Protein AF-0000000086061362 (afdb_homodimer)

Structure (mmCIF, N/CA/C/O backbone):
data_AF-0000000086061362-model_v1
#
loop_
_entity.id
_entity.type
_entity.pdbx_description
1 polymer 'Halobacterial output domain-containing protein'
#
loop_
_atom_site.group_PDB
_atom_site.id
_atom_site.type_symbol
_atom_site.label_atom_id
_atom_site.label_alt_id
_atom_site.label_comp_id
_atom_site.label_asym_id
_atom_site.label_entity_id
_atom_site.label_seq_id
_atom_site.pdbx_PDB_ins_code
_atom_site.Cartn_x
_atom_site.Cartn_y
_atom_site.Cartn_z
_atom_site.occupancy
_atom_site.B_iso_or_equiv
_atom_site.auth_seq_id
_atom_site.auth_comp_id
_atom_site.auth_asym_id
_atom_site.auth_atom_id
_atom_site.pdbx_PDB_model_num
ATOM 1 N N . MET A 1 1 ? 24.109 79.312 51.875 1 34.88 1 MET A N 1
ATOM 2 C CA . MET A 1 1 ? 24.719 78.375 50.938 1 34.88 1 MET A CA 1
ATOM 3 C C . MET A 1 1 ? 23.656 77.688 50.094 1 34.88 1 MET A C 1
ATOM 5 O O . MET A 1 1 ? 22.656 77.188 50.625 1 34.88 1 MET A O 1
ATOM 9 N N . PRO A 1 2 ? 23.328 78.062 48.812 1 40.59 2 PRO A N 1
ATOM 10 C CA . PRO A 1 2 ? 22.219 77.75 47.906 1 40.59 2 PRO A CA 1
ATOM 11 C C . PRO A 1 2 ? 22.172 76.25 47.531 1 40.59 2 PRO A C 1
ATOM 13 O O . PRO A 1 2 ? 23.219 75.625 47.406 1 40.59 2 PRO A O 1
ATOM 16 N N . ASP A 1 3 ? 21.266 75.5 48.188 1 46.81 3 ASP A N 1
ATOM 17 C CA . ASP A 1 3 ? 20.844 74.125 48 1 46.81 3 ASP A CA 1
ATOM 18 C C . ASP A 1 3 ? 20.672 73.812 46.531 1 46.81 3 ASP A C 1
ATOM 20 O O . ASP A 1 3 ? 19.797 74.375 45.844 1 46.81 3 ASP A O 1
ATOM 24 N N . THR A 1 4 ? 21.875 73.562 45.781 1 50.94 4 THR A N 1
ATOM 25 C CA . THR A 1 4 ? 21.953 73.438 44.344 1 50.94 4 THR A CA 1
ATOM 26 C C . THR A 1 4 ? 21.125 72.25 43.875 1 50.94 4 THR A C 1
ATOM 28 O O . THR A 1 4 ? 20.984 71.25 44.594 1 50.94 4 THR A O 1
ATOM 31 N N . LYS A 1 5 ? 20.172 72.5 43.031 1 55.22 5 LYS A N 1
ATOM 32 C CA . LYS A 1 5 ? 19.125 71.75 42.312 1 55.22 5 LYS A CA 1
ATOM 33 C C . LYS A 1 5 ? 19.672 70.438 41.719 1 55.22 5 LYS A C 1
ATOM 35 O O . LYS A 1 5 ? 18.906 69.625 41.25 1 55.22 5 LYS A O 1
ATOM 40 N N . SER A 1 6 ? 21.016 70.25 41.844 1 50.28 6 SER A N 1
ATOM 41 C CA . SER A 1 6 ? 21.547 69.125 41.094 1 50.28 6 SER A CA 1
ATOM 42 C C . SER A 1 6 ? 21.188 67.75 41.75 1 50.28 6 SER A C 1
ATOM 44 O O . SER A 1 6 ? 21.469 66.688 41.188 1 50.28 6 SER A O 1
ATOM 46 N N . GLY A 1 7 ? 20.891 67.812 43.062 1 42.66 7 GLY A N 1
ATOM 47 C CA . GLY A 1 7 ? 20.75 66.562 43.781 1 42.66 7 GLY A CA 1
ATOM 48 C C . GLY A 1 7 ? 19.469 65.812 43.438 1 42.66 7 GLY A C 1
ATOM 49 O O . GLY A 1 7 ? 19.344 64.625 43.688 1 42.66 7 GLY A O 1
ATOM 50 N N . ARG A 1 8 ? 18.375 66.562 43.125 1 49.66 8 ARG A N 1
ATOM 51 C CA . ARG A 1 8 ? 17.062 65.938 43 1 49.66 8 ARG A CA 1
ATOM 52 C C . ARG A 1 8 ? 16.938 65.125 41.719 1 49.66 8 ARG A C 1
ATOM 54 O O . ARG A 1 8 ? 16.219 64.125 41.688 1 49.66 8 ARG A O 1
ATOM 61 N N . ASP A 1 9 ? 17.766 65.5 40.625 1 44 9 ASP A N 1
ATOM 62 C CA . ASP A 1 9 ? 17.469 64.875 39.344 1 44 9 ASP A CA 1
ATOM 63 C C . ASP A 1 9 ? 18.016 63.469 39.281 1 44 9 ASP A C 1
ATOM 65 O O . ASP A 1 9 ? 17.703 62.719 38.344 1 44 9 ASP A O 1
ATOM 69 N N . LYS A 1 10 ? 18.953 63.188 40.219 1 50.72 10 LYS A N 1
ATOM 70 C CA . LYS A 1 10 ? 19.5 61.844 40.094 1 50.72 10 LYS A CA 1
ATOM 71 C C . LYS A 1 10 ? 18.5 60.781 40.625 1 50.72 10 LYS A C 1
ATOM 73 O O . LYS A 1 10 ? 18.594 59.625 40.25 1 50.72 10 LYS A O 1
ATOM 78 N N . GLN A 1 11 ? 17.625 61.406 41.5 1 48.25 11 GLN A N 1
ATOM 79 C CA . GLN A 1 11 ? 16.797 60.344 42.062 1 48.25 11 GLN A CA 1
ATOM 80 C C . GLN A 1 11 ? 15.75 59.875 41.062 1 48.25 11 GLN A C 1
ATOM 82 O O . GLN A 1 11 ? 15.297 58.719 41.094 1 48.25 11 GLN A O 1
ATOM 87 N N . ALA A 1 12 ? 15.43 60.844 40.219 1 55.72 12 ALA A N 1
ATOM 88 C CA . ALA A 1 12 ? 14.352 60.5 39.281 1 55.72 12 ALA A CA 1
ATOM 89 C C . ALA A 1 12 ? 14.828 59.562 38.188 1 55.72 12 ALA A C 1
ATOM 91 O O . ALA A 1 12 ? 14.07 58.688 37.75 1 55.72 12 ALA A O 1
ATOM 92 N N . HIS A 1 13 ? 16.094 59.688 37.875 1 52.47 13 HIS A N 1
ATOM 93 C CA . HIS A 1 13 ? 16.578 58.844 36.781 1 52.47 13 HIS A CA 1
ATOM 94 C C . HIS A 1 13 ? 16.734 57.406 37.219 1 52.47 13 HIS A C 1
ATOM 96 O O . HIS A 1 13 ? 16.562 56.469 36.406 1 52.47 13 HIS A O 1
ATOM 102 N N . ASP A 1 14 ? 17.109 57.188 38.5 1 57.09 14 ASP A N 1
ATOM 103 C CA . ASP A 1 14 ? 17.297 55.812 38.938 1 57.09 14 ASP A CA 1
ATOM 104 C C . ASP A 1 14 ? 15.953 55.094 39.031 1 57.09 14 ASP A C 1
ATOM 106 O O . ASP A 1 14 ? 15.883 53.906 38.719 1 57.09 14 ASP A O 1
ATOM 110 N N . GLN A 1 15 ? 14.898 55.844 39.344 1 56.75 15 GLN A N 1
ATOM 111 C CA . GLN A 1 15 ? 13.594 55.219 39.469 1 56.75 15 GLN A CA 1
ATOM 112 C C . GLN A 1 15 ? 13.055 54.812 38.094 1 56.75 15 GLN A C 1
ATOM 114 O O . GLN A 1 15 ? 12.398 53.781 37.938 1 56.75 15 GLN A O 1
ATOM 119 N N . GLU A 1 16 ? 13.5 55.594 37.094 1 56.88 16 GLU A N 1
ATOM 120 C CA . GLU A 1 16 ? 13.016 55.312 35.75 1 56.88 16 GLU A CA 1
ATOM 121 C C . GLU A 1 16 ? 13.703 54.062 35.188 1 56.88 16 GLU A C 1
ATOM 123 O O . GLU A 1 16 ? 13.094 53.312 34.406 1 56.88 16 GLU A O 1
ATOM 128 N N . ARG A 1 17 ? 14.938 53.781 35.594 1 53.97 17 ARG A N 1
ATOM 129 C CA . ARG A 1 17 ? 15.617 52.594 35.094 1 53.97 17 ARG A CA 1
ATOM 130 C C . ARG A 1 17 ? 15.023 51.344 35.719 1 53.97 17 ARG A C 1
ATOM 132 O O . ARG A 1 17 ? 14.891 50.312 35.062 1 53.97 17 ARG A O 1
ATOM 139 N N . ARG A 1 18 ? 14.625 51.406 36.969 1 54.78 18 ARG A N 1
ATOM 140 C CA . ARG A 1 18 ? 14.062 50.219 37.625 1 54.78 18 ARG A CA 1
ATOM 141 C C . ARG A 1 18 ? 12.688 49.875 37.062 1 54.78 18 ARG A C 1
ATOM 143 O O . ARG A 1 18 ? 12.305 48.719 36.969 1 54.78 18 ARG A O 1
ATOM 150 N N . ARG A 1 19 ? 11.914 50.938 36.656 1 50.28 19 ARG A N 1
ATOM 151 C CA . ARG A 1 19 ? 10.609 50.625 36.094 1 50.28 19 ARG A CA 1
ATOM 152 C C . ARG A 1 19 ? 10.742 49.969 34.719 1 50.28 19 ARG A C 1
ATOM 154 O O . ARG A 1 19 ? 10.023 49.031 34.406 1 50.28 19 ARG A O 1
ATOM 161 N N . ILE A 1 20 ? 11.836 50.406 33.938 1 55.31 20 ILE A N 1
ATOM 162 C CA . ILE A 1 20 ? 12.023 49.812 32.625 1 55.31 20 ILE A CA 1
ATOM 163 C C . ILE A 1 20 ? 12.484 48.375 32.75 1 55.31 20 ILE A C 1
ATOM 165 O O . ILE A 1 20 ? 12.016 47.469 32.031 1 55.31 20 ILE A O 1
ATOM 169 N N . GLU A 1 21 ? 13.25 48.062 33.812 1 56.69 21 GLU A N 1
ATOM 170 C CA . GLU A 1 21 ? 13.727 46.688 33.969 1 56.69 21 GLU A CA 1
ATOM 171 C C . GLU A 1 21 ? 12.609 45.75 34.438 1 56.69 21 GLU A C 1
ATOM 173 O O . GLU A 1 21 ? 12.57 44.594 34.062 1 56.69 21 GLU A O 1
ATOM 178 N N . ARG A 1 22 ? 11.719 46.25 35.312 1 49.28 22 ARG A N 1
ATOM 179 C CA . ARG A 1 22 ? 10.609 45.406 35.719 1 49.28 22 ARG A CA 1
ATOM 180 C C . ARG A 1 22 ? 9.656 45.125 34.562 1 49.28 22 ARG A C 1
ATOM 182 O O . ARG A 1 22 ? 9.125 44.031 34.438 1 49.28 22 ARG A O 1
ATOM 189 N N . ASP A 1 23 ? 9.352 46.219 33.719 1 51.56 23 ASP A N 1
ATOM 190 C CA . ASP A 1 23 ? 8.445 46 32.594 1 51.56 23 ASP A CA 1
ATOM 191 C C . ASP A 1 23 ? 9.031 45 31.609 1 51.56 23 ASP A C 1
ATOM 193 O O . ASP A 1 23 ? 8.297 44.25 30.984 1 51.56 23 ASP A O 1
ATOM 197 N N . VAL A 1 24 ? 10.422 44.969 31.531 1 52.75 24 VAL A N 1
ATOM 198 C CA . VAL A 1 24 ? 11.047 44.031 30.594 1 52.75 24 VAL A CA 1
ATOM 199 C C . VAL A 1 24 ? 11 42.625 31.172 1 52.75 24 VAL A C 1
ATOM 201 O O . VAL A 1 24 ? 10.812 41.656 30.438 1 52.75 24 VAL A O 1
ATOM 204 N N . SER A 1 25 ? 11.086 42.5 32.5 1 50.66 25 SER A N 1
ATOM 205 C CA . SER A 1 25 ? 11.102 41.156 33.062 1 50.66 25 SER A CA 1
ATOM 206 C C . SER A 1 25 ? 9.727 40.5 32.969 1 50.66 25 SER A C 1
ATOM 208 O O . SER A 1 25 ? 9.625 39.281 32.906 1 50.66 25 SER A O 1
ATOM 210 N N . GLU A 1 26 ? 8.672 41.312 33.125 1 49.5 26 GLU A N 1
ATOM 211 C CA . GLU A 1 26 ? 7.348 40.688 33.094 1 49.5 26 GLU A CA 1
ATOM 212 C C . GLU A 1 26 ? 6.984 40.281 31.656 1 49.5 26 GLU A C 1
ATOM 214 O O . GLU A 1 26 ? 6.176 39.375 31.469 1 49.5 26 GLU A O 1
ATOM 219 N N . ALA A 1 27 ? 7.656 40.906 30.688 1 48.84 27 ALA A N 1
ATOM 220 C CA . ALA A 1 27 ? 7.281 40.562 29.312 1 48.84 27 ALA A CA 1
ATOM 221 C C . ALA A 1 27 ? 7.867 39.219 28.906 1 48.84 27 ALA A C 1
ATOM 223 O O . ALA A 1 27 ? 7.344 38.562 28 1 48.84 27 ALA A O 1
ATOM 224 N N . VAL A 1 28 ? 9 38.844 29.562 1 49 28 VAL A N 1
ATOM 225 C CA . VAL A 1 28 ? 9.617 37.594 29.062 1 49 28 VAL A CA 1
ATOM 226 C C . VAL A 1 28 ? 8.812 36.406 29.516 1 49 28 VAL A C 1
ATOM 228 O O . VAL A 1 28 ? 8.82 35.344 28.859 1 49 28 VAL A O 1
ATOM 231 N N . ASP A 1 29 ? 8.125 36.531 30.672 1 48.5 29 ASP A N 1
ATOM 232 C CA . ASP A 1 29 ? 7.535 35.281 31.141 1 48.5 29 ASP A CA 1
ATOM 233 C C . ASP A 1 29 ? 6.398 34.844 30.234 1 48.5 29 ASP A C 1
ATOM 235 O O . ASP A 1 29 ? 5.918 33.719 30.328 1 48.5 29 ASP A O 1
ATOM 239 N N . ARG A 1 30 ? 5.707 35.875 29.688 1 47.28 30 ARG A N 1
ATOM 240 C CA . ARG A 1 30 ? 4.535 35.344 28.984 1 47.28 30 ARG A CA 1
ATOM 241 C C . ARG A 1 30 ? 4.938 34.656 27.688 1 47.28 30 ARG A C 1
ATOM 243 O O . ARG A 1 30 ? 4.078 34.219 26.906 1 47.28 30 ARG A O 1
ATOM 250 N N . ALA A 1 31 ? 6.242 34.875 27.344 1 47.53 31 ALA A N 1
ATOM 251 C CA . ALA A 1 31 ? 6.562 34.375 26.016 1 47.53 31 ALA A CA 1
ATOM 252 C C . ALA A 1 31 ? 6.43 32.844 25.969 1 47.53 31 ALA A C 1
ATOM 254 O O . ALA A 1 31 ? 6.121 32.281 24.922 1 47.53 31 ALA A O 1
ATOM 255 N N . ASP A 1 32 ? 6.887 32.219 27.125 1 45.88 32 ASP A N 1
ATOM 256 C CA . ASP A 1 32 ? 6.898 30.766 26.953 1 45.88 32 ASP A CA 1
ATOM 257 C C . ASP A 1 32 ? 5.477 30.203 26.984 1 45.88 32 ASP A C 1
ATOM 259 O O . ASP A 1 32 ? 5.258 29.094 27.484 1 45.88 32 ASP A O 1
ATOM 263 N N . GLU A 1 33 ? 4.426 31.031 26.969 1 48.53 33 GLU A N 1
ATOM 264 C CA . GLU A 1 33 ? 3.172 30.297 26.844 1 48.53 33 GLU A CA 1
ATOM 265 C C . GLU A 1 33 ? 3.27 29.25 25.734 1 48.53 33 GLU A C 1
ATOM 267 O O . GLU A 1 33 ? 3.535 29.562 24.578 1 48.53 33 GLU A O 1
ATOM 272 N N . SER A 1 34 ? 3.785 28.109 26.078 1 45.12 34 SER A N 1
ATOM 273 C CA . SER A 1 34 ? 3.691 26.938 25.203 1 45.12 34 SER A CA 1
ATOM 274 C C . SER A 1 34 ? 2.426 26.984 24.359 1 45.12 34 SER A C 1
ATOM 276 O O . SER A 1 34 ? 1.317 27.078 24.891 1 45.12 34 SER A O 1
ATOM 278 N N . GLU A 1 35 ? 2.389 27.781 23.234 1 51.84 35 GLU A N 1
ATOM 279 C CA . GLU A 1 35 ? 1.248 27.594 22.344 1 51.84 35 GLU A CA 1
ATOM 280 C C . GLU A 1 35 ? 0.657 26.203 22.484 1 51.84 35 GLU A C 1
ATOM 282 O O . GLU A 1 35 ? 1.391 25.219 22.656 1 51.84 35 GLU A O 1
ATOM 287 N N . PRO A 1 36 ? -0.563 26.031 23.172 1 52.56 36 PRO A N 1
ATOM 288 C CA . PRO A 1 36 ? -1.129 24.688 23.188 1 52.56 36 PRO A CA 1
ATOM 289 C C . PRO A 1 36 ? -0.708 23.859 21.969 1 52.56 36 PRO A C 1
ATOM 291 O O . PRO A 1 36 ? -0.383 24.422 20.922 1 52.56 36 PRO A O 1
ATOM 294 N N . PRO A 1 37 ? -0.169 22.75 22.172 1 48.19 37 PRO A N 1
ATOM 295 C CA . PRO A 1 37 ? 0.06 21.938 20.969 1 48.19 37 PRO A CA 1
ATOM 296 C C . PRO A 1 37 ? -1.038 22.109 19.922 1 48.19 37 PRO A C 1
ATOM 298 O O . PRO A 1 37 ? -2.219 22.203 20.266 1 48.19 37 PRO A O 1
ATOM 301 N N . ASP A 1 38 ? -0.924 23.141 19.047 1 49.28 38 ASP A N 1
ATOM 302 C CA . ASP A 1 38 ? -1.884 23.281 17.953 1 49.28 38 ASP A CA 1
ATOM 303 C C . ASP A 1 38 ? -2.438 21.922 17.531 1 49.28 38 ASP A C 1
ATOM 305 O O . ASP A 1 38 ? -1.72 21.109 16.953 1 49.28 38 ASP A O 1
ATOM 309 N N . ASP A 1 39 ? -3.262 21.281 18.375 1 56.41 39 ASP A N 1
ATOM 310 C CA . ASP A 1 39 ? -4.055 20.078 18.125 1 56.41 39 ASP A CA 1
ATOM 311 C C . ASP A 1 39 ? -4.695 20.141 16.734 1 56.41 39 ASP A C 1
ATOM 313 O O . ASP A 1 39 ? -5.695 19.453 16.484 1 56.41 39 ASP A O 1
ATOM 317 N N . THR A 1 40 ? -4.332 21.172 15.922 1 61.97 40 THR A N 1
ATOM 318 C CA . THR A 1 40 ? -4.973 21.234 14.609 1 61.97 40 THR A CA 1
ATOM 319 C C . THR A 1 40 ? -4.648 19.984 13.789 1 61.97 40 THR A C 1
ATOM 321 O O . THR A 1 40 ? -3.488 19.578 13.711 1 61.97 40 THR A O 1
ATOM 324 N N . PRO A 1 41 ? -5.688 19.234 13.531 1 67.12 41 PRO A N 1
ATOM 325 C CA . PRO A 1 41 ? -5.449 18.031 12.727 1 67.12 41 PRO A CA 1
ATOM 326 C C . PRO A 1 41 ? -4.602 18.312 11.492 1 67.12 41 PRO A C 1
ATOM 328 O O . PRO A 1 41 ? -4.75 19.344 10.852 1 67.12 41 PRO A O 1
ATOM 331 N N . VAL A 1 42 ? -3.607 17.625 11.438 1 86.5 42 VAL A N 1
ATOM 332 C CA . VAL A 1 42 ? -2.789 17.688 10.227 1 86.5 42 VAL A CA 1
ATOM 333 C C . VAL A 1 42 ? -3.67 17.516 8.992 1 86.5 42 VAL A C 1
ATOM 335 O O . VAL A 1 42 ? -4.508 16.609 8.945 1 86.5 42 VAL A O 1
ATOM 338 N N . GLU A 1 43 ? -3.609 18.469 8.094 1 92.5 43 GLU A N 1
ATOM 339 C CA . GLU A 1 43 ? -4.438 18.453 6.891 1 92.5 43 GLU A CA 1
ATOM 340 C C . GLU A 1 43 ? -3.816 17.594 5.797 1 92.5 43 GLU A C 1
ATOM 342 O O . GLU A 1 43 ? -2.607 17.359 5.797 1 92.5 43 GLU A O 1
ATOM 347 N N . CYS A 1 44 ? -4.621 17.125 4.957 1 96.31 44 CYS A N 1
ATOM 348 C CA . CYS A 1 44 ? -4.211 16.391 3.764 1 96.31 44 CYS A CA 1
ATOM 349 C C . CYS A 1 44 ? -3.121 17.141 3.008 1 96.31 44 CYS A C 1
ATOM 351 O O . CYS A 1 44 ? -3.227 18.344 2.801 1 96.31 44 CYS A O 1
ATOM 353 N N . TYR A 1 45 ? -2.137 16.453 2.59 1 95.56 45 TYR A N 1
ATOM 354 C CA . TYR A 1 45 ? -0.963 17.031 1.956 1 95.56 45 TYR A CA 1
ATOM 355 C C . TYR A 1 45 ? -1.274 17.469 0.529 1 95.56 45 TYR A C 1
ATOM 357 O O . TYR A 1 45 ? -0.517 18.234 -0.073 1 95.56 45 TYR A O 1
ATOM 365 N N . ARG A 1 46 ? -2.328 16.953 -0.077 1 95.88 46 ARG A N 1
ATOM 366 C CA . ARG A 1 46 ? -2.646 17.312 -1.454 1 95.88 46 ARG A CA 1
ATOM 367 C C . ARG A 1 46 ? -3.031 18.797 -1.557 1 95.88 46 ARG A C 1
ATOM 369 O O . ARG A 1 46 ? -3.734 19.312 -0.691 1 95.88 46 ARG A O 1
ATOM 376 N N . ARG A 1 47 ? -2.545 19.391 -2.566 1 91.94 47 ARG A N 1
ATOM 377 C CA . ARG A 1 47 ? -2.773 20.812 -2.768 1 91.94 47 ARG A CA 1
ATOM 378 C C . ARG A 1 47 ? -4.266 21.141 -2.811 1 91.94 47 ARG A C 1
ATOM 380 O O . ARG A 1 47 ? -5.043 20.391 -3.408 1 91.94 47 ARG A O 1
ATOM 387 N N . SER A 1 48 ? -4.648 22.234 -2.084 1 93.31 48 SER A N 1
ATOM 388 C CA . SER A 1 48 ? -5.992 22.797 -2.086 1 93.31 48 SER A CA 1
ATOM 389 C C . SER A 1 48 ? -6.973 21.906 -1.337 1 93.31 48 SER A C 1
ATOM 391 O O . SER A 1 48 ? -8.188 22 -1.529 1 93.31 48 SER A O 1
ATOM 393 N N . CYS A 1 49 ? -6.473 20.891 -0.706 1 95.81 49 CYS A N 1
ATOM 394 C CA . CYS A 1 49 ? -7.332 20.062 0.138 1 95.81 49 CYS A CA 1
ATOM 395 C C . CYS A 1 49 ? -7.188 20.453 1.605 1 95.81 49 CYS A C 1
ATOM 397 O O . CYS A 1 49 ? -6.074 20.484 2.133 1 95.81 49 CYS A O 1
ATOM 399 N N . THR A 1 50 ? -8.297 20.688 2.303 1 94.56 50 THR A N 1
ATOM 400 C CA . THR A 1 50 ? -8.258 21.125 3.695 1 94.56 50 THR A CA 1
ATOM 401 C C . THR A 1 50 ? -8.844 20.047 4.613 1 94.56 50 THR A C 1
ATOM 403 O O . THR A 1 50 ? -9.055 20.297 5.801 1 94.56 50 THR A O 1
ATOM 406 N N . GLU A 1 51 ? -9.141 18.922 4.02 1 95.12 51 GLU A N 1
ATOM 407 C CA . GLU A 1 51 ? -9.641 17.812 4.836 1 95.12 51 GLU A CA 1
ATOM 408 C C . GLU A 1 51 ? -8.562 17.297 5.785 1 95.12 51 GLU A C 1
ATOM 410 O O . GLU A 1 51 ? -7.379 17.312 5.449 1 95.12 51 GLU A O 1
ATOM 415 N N . PRO A 1 52 ? -8.953 16.875 6.984 1 94.56 52 PRO A N 1
ATOM 416 C CA . PRO A 1 52 ? -7.973 16.281 7.895 1 94.56 52 PRO A CA 1
ATOM 417 C C . PRO A 1 52 ? -7.328 15.023 7.32 1 94.56 52 PRO A C 1
ATOM 419 O O . PRO A 1 52 ? -7.996 14.227 6.652 1 94.56 52 PRO A O 1
ATOM 422 N N . ALA A 1 53 ? -6.062 14.883 7.523 1 96.25 53 ALA A N 1
ATOM 423 C CA . ALA A 1 53 ? -5.379 13.641 7.164 1 96.25 53 ALA A CA 1
ATOM 424 C C . ALA A 1 53 ? -5.918 12.461 7.969 1 96.25 53 ALA A C 1
ATOM 426 O O . ALA A 1 53 ? -6.172 12.594 9.172 1 96.25 53 ALA A O 1
ATOM 427 N N . ALA A 1 54 ? -6.125 11.406 7.238 1 96.25 54 ALA A N 1
ATOM 428 C CA . ALA A 1 54 ? -6.676 10.227 7.898 1 96.25 54 ALA A CA 1
ATOM 429 C C . ALA A 1 54 ? -5.719 9.039 7.793 1 96.25 54 ALA A C 1
ATOM 431 O O . ALA A 1 54 ? -5.773 8.117 8.609 1 96.25 54 ALA A O 1
ATOM 432 N N . PHE A 1 55 ? -4.906 9.133 6.797 1 97.81 55 PHE A N 1
ATOM 433 C CA . PHE A 1 55 ? -4.012 8.008 6.555 1 97.81 55 PHE A CA 1
ATOM 434 C C . PHE A 1 55 ? -2.594 8.492 6.277 1 97.81 55 PHE A C 1
ATOM 436 O O . PHE A 1 55 ? -2.396 9.609 5.793 1 97.81 55 PHE A O 1
ATOM 443 N N . SER A 1 56 ? -1.669 7.602 6.566 1 98 56 SER A N 1
ATOM 444 C CA . SER A 1 56 ? -0.275 7.754 6.164 1 98 56 SER A CA 1
ATOM 445 C C . SER A 1 56 ? 0.083 6.793 5.035 1 98 56 SER A C 1
ATOM 447 O O . SER A 1 56 ? -0.202 5.598 5.117 1 98 56 SER A O 1
ATOM 449 N N . VAL A 1 57 ? 0.611 7.352 3.963 1 98.5 57 VAL A N 1
ATOM 450 C CA . VAL A 1 57 ? 1.08 6.566 2.826 1 98.5 57 VAL A CA 1
ATOM 451 C C . VAL A 1 57 ? 2.605 6.605 2.764 1 98.5 57 VAL A C 1
ATOM 453 O O . VAL A 1 57 ? 3.201 7.684 2.662 1 98.5 57 VAL A O 1
ATOM 456 N N . THR A 1 58 ? 3.199 5.441 2.82 1 98.56 58 THR A N 1
ATOM 457 C CA . THR A 1 58 ? 4.652 5.348 2.811 1 98.56 58 THR A CA 1
ATOM 458 C C . THR A 1 58 ? 5.129 4.434 1.683 1 98.56 58 THR A C 1
ATOM 460 O O . THR A 1 58 ? 4.566 3.357 1.471 1 98.56 58 THR A O 1
ATOM 463 N N . GLU A 1 59 ? 6.078 4.879 0.997 1 98.5 59 GLU A N 1
ATOM 464 C CA . GLU A 1 59 ? 6.766 4.039 0.023 1 98.5 59 GLU A CA 1
ATOM 465 C C . GLU A 1 59 ? 8.273 4.051 0.252 1 98.5 59 GLU A C 1
ATOM 467 O O . GLU A 1 59 ? 8.891 5.117 0.313 1 98.5 59 GLU A O 1
ATOM 472 N N . ARG A 1 60 ? 8.906 2.9 0.473 1 97.62 60 ARG A N 1
ATOM 473 C CA . ARG A 1 60 ? 10.352 2.711 0.593 1 97.62 60 ARG A CA 1
ATOM 474 C C . ARG A 1 60 ? 10.922 2.035 -0.65 1 97.62 60 ARG A C 1
ATOM 476 O O . ARG A 1 60 ? 10.43 0.986 -1.073 1 97.62 60 ARG A O 1
ATOM 483 N N . TYR A 1 61 ? 11.867 2.557 -1.278 1 95.81 61 TYR A N 1
ATOM 484 C CA . TYR A 1 61 ? 12.461 2.029 -2.5 1 95.81 61 TYR A CA 1
ATOM 485 C C . TYR A 1 61 ? 13.93 2.424 -2.607 1 95.81 61 TYR A C 1
ATOM 487 O O . TYR A 1 61 ? 14.422 3.232 -1.814 1 95.81 61 TYR A O 1
ATOM 495 N N . GLN A 1 62 ? 14.68 1.758 -3.467 1 92.75 62 GLN A N 1
ATOM 496 C CA . GLN A 1 62 ? 16.109 2.012 -3.66 1 92.75 62 GLN A CA 1
ATOM 497 C C . GLN A 1 62 ? 16.328 3.109 -4.695 1 92.75 62 GLN A C 1
ATOM 499 O O . GLN A 1 62 ? 15.812 3.037 -5.809 1 92.75 62 GLN A O 1
ATOM 504 N N . GLU A 1 63 ? 16.984 4.203 -4.281 1 88.38 63 GLU A N 1
ATOM 505 C CA . GLU A 1 63 ? 17.328 5.242 -5.246 1 88.38 63 GLU A CA 1
ATOM 506 C C . GLU A 1 63 ? 18.625 4.902 -5.984 1 88.38 63 GLU A C 1
ATOM 508 O O . GLU A 1 63 ? 19.5 4.246 -5.43 1 88.38 63 GLU A O 1
ATOM 513 N N . ASP A 1 64 ? 18.625 5.145 -7.25 1 79.94 64 ASP A N 1
ATOM 514 C CA . ASP A 1 64 ? 19.766 4.82 -8.109 1 79.94 64 ASP A CA 1
ATOM 515 C C . ASP A 1 64 ? 21 5.629 -7.711 1 79.94 64 ASP A C 1
ATOM 517 O O . ASP A 1 64 ? 22.094 5.395 -8.227 1 79.94 64 ASP A O 1
ATOM 521 N N . THR A 1 65 ? 20.875 6.48 -6.867 1 72 65 THR A N 1
ATOM 522 C CA . THR A 1 65 ? 21.984 7.398 -6.633 1 72 65 THR A CA 1
ATOM 523 C C . THR A 1 65 ? 23.031 6.758 -5.727 1 72 65 THR A C 1
ATOM 525 O O . THR A 1 65 ? 24.078 7.355 -5.453 1 72 65 THR A O 1
ATOM 528 N N . GLY A 1 66 ? 22.891 5.391 -5.484 1 69.81 66 GLY A N 1
ATOM 529 C CA . GLY A 1 66 ? 23.859 4.73 -4.629 1 69.81 66 GLY A CA 1
ATOM 530 C C . GLY A 1 66 ? 23.703 5.09 -3.162 1 69.81 66 GLY A C 1
ATOM 531 O O . GLY A 1 66 ? 24.438 4.578 -2.311 1 69.81 66 GLY A O 1
ATOM 532 N N . LYS A 1 67 ? 22.938 6.082 -2.85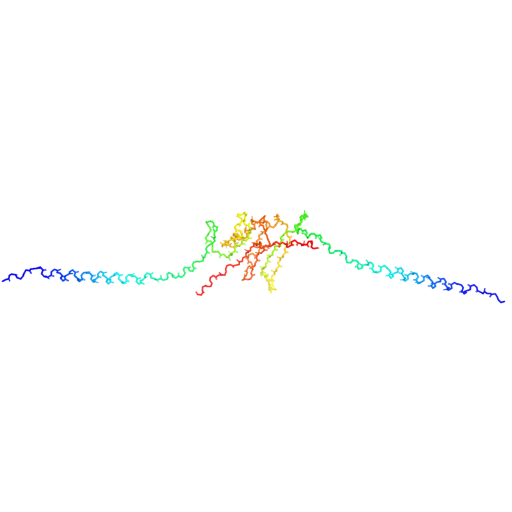2 1 73.62 67 LYS A N 1
ATOM 533 C CA . LYS A 1 67 ? 22.875 6.566 -1.477 1 73.62 67 LYS A CA 1
ATOM 534 C C . LYS A 1 67 ? 22 5.668 -0.613 1 73.62 67 LYS A C 1
ATOM 536 O O . LYS A 1 67 ? 21.875 5.883 0.595 1 73.62 67 LYS A O 1
ATOM 541 N N . GLY A 1 68 ? 21.297 4.617 -1.225 1 86.75 68 GLY A N 1
ATOM 542 C CA . GLY A 1 68 ? 20.609 3.676 -0.362 1 86.75 68 GLY A CA 1
ATOM 543 C C . GLY A 1 68 ? 19.094 3.758 -0.485 1 86.75 68 GLY A C 1
ATOM 544 O O . GLY A 1 68 ? 18.578 4.25 -1.488 1 86.75 68 GLY A O 1
ATOM 545 N N . ALA A 1 69 ? 18.406 3.273 0.41 1 91.25 69 ALA A N 1
ATOM 546 C CA . ALA A 1 69 ? 16.953 3.211 0.425 1 91.25 69 ALA A CA 1
ATOM 547 C C . ALA A 1 69 ? 16.359 4.551 0.843 1 91.25 69 ALA A C 1
ATOM 549 O O . ALA A 1 69 ? 16.875 5.219 1.738 1 91.25 69 ALA A O 1
ATOM 550 N N . VAL A 1 70 ? 15.383 5.031 0.1 1 94.38 70 VAL A N 1
ATOM 551 C CA . VAL A 1 70 ? 14.633 6.246 0.401 1 94.38 70 VAL A CA 1
ATOM 552 C C . VAL A 1 70 ? 13.219 5.875 0.852 1 94.38 70 VAL A C 1
ATOM 554 O O . VAL A 1 70 ? 12.609 4.941 0.319 1 94.38 70 VAL A O 1
ATOM 557 N N . GLU A 1 71 ? 12.719 6.566 1.87 1 96.19 71 GLU A N 1
ATOM 558 C CA . GLU A 1 71 ? 11.344 6.41 2.334 1 96.19 71 GLU A CA 1
ATOM 559 C C . GLU A 1 71 ? 10.57 7.719 2.203 1 96.19 71 GLU A C 1
ATOM 561 O O . GLU A 1 71 ? 10.977 8.742 2.754 1 96.19 71 GLU A O 1
ATOM 566 N N . ALA A 1 72 ? 9.547 7.711 1.41 1 96.44 72 ALA A N 1
ATOM 567 C CA . ALA A 1 72 ? 8.648 8.852 1.256 1 96.44 72 ALA A CA 1
ATOM 568 C C . ALA A 1 72 ? 7.316 8.609 1.954 1 96.44 72 ALA A C 1
ATOM 570 O O . ALA A 1 72 ? 6.691 7.562 1.759 1 96.44 72 ALA A O 1
ATOM 571 N N . THR A 1 73 ? 6.859 9.555 2.771 1 97.69 73 THR A N 1
ATOM 572 C CA . THR A 1 73 ? 5.598 9.445 3.492 1 97.69 73 THR A CA 1
ATOM 573 C C . THR A 1 73 ? 4.719 10.664 3.234 1 97.69 73 THR A C 1
ATOM 575 O O . THR A 1 73 ? 5.207 11.797 3.23 1 97.69 73 THR A O 1
ATOM 578 N N . ALA A 1 74 ? 3.502 10.422 3.004 1 97.38 74 ALA A N 1
ATOM 579 C CA . ALA A 1 74 ? 2.51 11.484 2.865 1 97.38 74 ALA A CA 1
ATOM 580 C C . ALA A 1 74 ? 1.29 11.211 3.74 1 97.38 74 ALA A C 1
ATOM 582 O O . ALA A 1 74 ? 0.841 10.07 3.854 1 97.38 74 ALA A O 1
ATOM 583 N N . LEU A 1 75 ? 0.84 12.242 4.387 1 97.56 75 LEU A N 1
ATOM 584 C CA . LEU A 1 75 ? -0.431 12.18 5.098 1 97.56 75 LEU A CA 1
ATOM 585 C C . LEU A 1 75 ? -1.577 12.648 4.211 1 97.56 75 LEU A C 1
ATOM 587 O O . LEU A 1 75 ? -1.556 13.773 3.709 1 97.56 75 LEU A O 1
ATOM 591 N N . LEU A 1 76 ? -2.533 11.812 4.078 1 97.62 76 LEU A N 1
ATOM 592 C CA . LEU A 1 76 ? -3.582 12.094 3.105 1 97.62 76 LEU A CA 1
ATOM 593 C C . LEU A 1 76 ? -4.961 11.859 3.711 1 97.62 76 LEU A C 1
ATOM 595 O O . LEU A 1 76 ? -5.109 11.07 4.645 1 97.62 76 LEU A O 1
ATOM 599 N N . CYS A 1 77 ? -5.898 12.609 3.18 1 97.31 77 CYS A N 1
ATOM 600 C CA . CYS A 1 77 ? -7.281 12.312 3.527 1 97.31 77 CYS A CA 1
ATOM 601 C C . CYS A 1 77 ? -7.738 11.008 2.879 1 97.31 77 CYS A C 1
ATOM 603 O O . CYS A 1 77 ? -6.992 10.398 2.109 1 97.31 77 CYS A O 1
ATOM 605 N N . GLU A 1 78 ? -8.875 10.602 3.285 1 97.56 78 GLU A N 1
ATOM 606 C CA . GLU A 1 78 ? -9.367 9.305 2.83 1 97.56 78 GLU A CA 1
ATOM 607 C C . GLU A 1 78 ? -9.461 9.25 1.308 1 97.56 78 GLU A C 1
ATOM 609 O O . GLU A 1 78 ? -9.016 8.289 0.684 1 97.56 78 GLU A O 1
ATOM 614 N N . ILE A 1 79 ? -10.047 10.305 0.713 1 97.38 79 ILE A N 1
ATOM 615 C CA . ILE A 1 79 ? -10.289 10.336 -0.724 1 97.38 79 ILE A CA 1
ATOM 616 C C . ILE A 1 79 ? -8.961 10.266 -1.476 1 97.38 79 ILE A C 1
ATOM 618 O O . ILE A 1 79 ? -8.797 9.438 -2.375 1 97.38 79 ILE A O 1
ATOM 622 N N . HIS A 1 80 ? -8 11.008 -1.099 1 98 80 HIS A N 1
ATOM 623 C CA . HIS A 1 80 ? -6.734 11.047 -1.82 1 98 80 HIS A CA 1
ATOM 624 C C . HIS A 1 80 ? -5.906 9.789 -1.551 1 98 80 HIS A C 1
ATOM 626 O O . HIS A 1 80 ? -5.117 9.367 -2.398 1 98 80 HIS A O 1
ATOM 632 N N . THR A 1 81 ? -6.113 9.219 -0.395 1 98.38 81 THR A N 1
ATOM 633 C CA . THR A 1 81 ? -5.453 7.949 -0.118 1 98.38 81 THR A CA 1
ATOM 634 C C . THR A 1 81 ? -5.926 6.875 -1.093 1 98.38 81 THR A C 1
ATOM 636 O O . THR A 1 81 ? -5.121 6.082 -1.584 1 98.38 81 THR A O 1
ATOM 639 N N . GLY A 1 82 ? -7.215 6.859 -1.346 1 98.38 82 GLY A N 1
ATOM 640 C CA . GLY A 1 82 ? -7.785 5.871 -2.25 1 98.38 82 GLY A CA 1
ATOM 641 C C . GLY A 1 82 ? -7.246 5.977 -3.664 1 98.38 82 GLY A C 1
ATOM 642 O O . GLY A 1 82 ? -7.395 5.047 -4.461 1 98.38 82 GLY A O 1
ATOM 643 N N . GLU A 1 83 ? -6.594 7.059 -3.965 1 97.69 83 GLU A N 1
ATOM 644 C CA . GLU A 1 83 ? -6.066 7.301 -5.305 1 97.69 83 GLU A CA 1
ATOM 645 C C . GLU A 1 83 ? -4.574 6.996 -5.375 1 97.69 83 GLU A C 1
ATOM 647 O O . GLU A 1 83 ? -3.969 7.062 -6.445 1 97.69 83 GLU A O 1
ATOM 652 N N . GLU A 1 84 ? -4 6.668 -4.285 1 98.25 84 GLU A N 1
ATOM 653 C CA . GLU A 1 84 ? -2.561 6.43 -4.254 1 98.25 84 GLU A CA 1
ATOM 654 C C . GLU A 1 84 ? -2.229 4.992 -4.645 1 98.25 84 GLU A C 1
ATOM 656 O O . GLU A 1 84 ? -2.963 4.062 -4.297 1 98.25 84 GLU A O 1
ATOM 661 N N . ALA A 1 85 ? -1.229 4.887 -5.363 1 98.56 85 ALA A N 1
ATOM 662 C CA . ALA A 1 85 ? -0.672 3.605 -5.793 1 98.56 85 ALA A CA 1
ATOM 663 C C . ALA A 1 85 ? 0.853 3.633 -5.758 1 98.56 85 ALA A C 1
ATOM 665 O O . ALA A 1 85 ? 1.46 4.707 -5.723 1 98.56 85 ALA A O 1
ATOM 666 N N . PRO A 1 86 ? 1.49 2.449 -5.699 1 98.38 86 PRO A N 1
ATOM 667 C CA . PRO A 1 86 ? 2.951 2.463 -5.789 1 98.38 86 PRO A CA 1
ATOM 668 C C . PRO A 1 86 ? 3.457 3.139 -7.062 1 98.38 86 PRO A C 1
ATOM 670 O O . PRO A 1 86 ? 2.867 2.967 -8.133 1 98.38 86 PRO A O 1
ATOM 673 N N . THR A 1 87 ? 4.559 3.883 -6.867 1 97.31 87 THR A N 1
ATOM 674 C CA . THR A 1 87 ? 5.062 4.613 -8.023 1 97.31 87 THR A CA 1
ATOM 675 C C . THR A 1 87 ? 6.504 4.219 -8.328 1 97.31 87 THR A C 1
ATOM 677 O O . THR A 1 87 ? 7.043 4.586 -9.375 1 97.31 87 THR A O 1
ATOM 680 N N . ASN A 1 88 ? 7.16 3.455 -7.52 1 97.06 88 ASN A N 1
ATOM 681 C CA . ASN A 1 88 ? 8.57 3.135 -7.688 1 97.06 88 ASN A CA 1
ATOM 682 C C . ASN A 1 88 ? 8.812 1.628 -7.699 1 97.06 88 ASN A C 1
ATOM 684 O O . ASN A 1 88 ? 9.781 1.145 -7.113 1 97.06 88 ASN A O 1
ATOM 688 N N . LEU A 1 89 ? 7.91 0.9 -8.32 1 97.19 89 LEU A N 1
ATOM 689 C CA . LEU A 1 89 ? 8.008 -0.555 -8.352 1 97.19 89 LEU A CA 1
ATOM 690 C C . LEU A 1 89 ? 9.25 -1.002 -9.125 1 97.19 89 LEU A C 1
ATOM 692 O O . LEU A 1 89 ? 9.812 -2.061 -8.836 1 97.19 89 LEU A O 1
ATOM 696 N N . ASP A 1 90 ? 9.641 -0.255 -10.086 1 93.06 90 ASP A N 1
ATOM 697 C CA . ASP A 1 90 ? 10.812 -0.575 -10.891 1 93.06 90 ASP A CA 1
ATOM 698 C C . ASP A 1 90 ? 12.094 -0.469 -10.062 1 93.06 90 ASP A C 1
ATOM 700 O O . ASP A 1 90 ? 13.148 -0.953 -10.477 1 93.06 90 ASP A O 1
ATOM 704 N N . LYS A 1 91 ? 12.039 0.098 -8.938 1 93.31 91 LYS A N 1
ATOM 705 C CA . LYS A 1 91 ? 13.188 0.267 -8.047 1 93.31 91 LYS A CA 1
ATOM 706 C C . LYS A 1 91 ? 13.062 -0.63 -6.816 1 93.31 91 LYS A C 1
ATOM 708 O O . LYS A 1 91 ? 13.727 -0.404 -5.805 1 93.31 91 LYS A O 1
ATOM 713 N N . ALA A 1 92 ? 12.203 -1.549 -6.949 1 92 92 ALA A N 1
ATOM 714 C CA . ALA A 1 92 ? 11.953 -2.434 -5.816 1 92 92 ALA A CA 1
ATOM 715 C C . ALA A 1 92 ? 13.141 -3.359 -5.566 1 92 92 ALA A C 1
ATOM 717 O O . ALA A 1 92 ? 13.766 -3.848 -6.516 1 92 92 ALA A O 1
ATOM 718 N N . TYR A 1 93 ? 13.414 -3.49 -4.422 1 91.12 93 TYR A N 1
ATOM 719 C CA . TYR A 1 93 ? 14.398 -4.43 -3.893 1 91.12 93 TYR A CA 1
ATOM 720 C C . TYR A 1 93 ? 13.797 -5.27 -2.77 1 91.12 93 TYR A C 1
ATOM 722 O O . TYR A 1 93 ? 12.578 -5.254 -2.557 1 91.12 93 TYR A O 1
ATOM 730 N N . SER A 1 94 ? 14.586 -6.02 -2.047 1 91.19 94 SER A N 1
ATOM 731 C CA . SER A 1 94 ? 14.055 -6.984 -1.095 1 91.19 94 SER A CA 1
ATOM 732 C C . SER A 1 94 ? 13.273 -6.293 0.02 1 91.19 94 SER A C 1
ATOM 734 O O . SER A 1 94 ? 12.289 -6.832 0.522 1 91.19 94 SER A O 1
ATOM 736 N N . ASP A 1 95 ? 13.672 -5.074 0.368 1 93 95 ASP A N 1
ATOM 737 C CA . ASP A 1 95 ? 13.023 -4.375 1.475 1 93 95 ASP A CA 1
ATOM 738 C C . ASP A 1 95 ? 12.039 -3.328 0.961 1 93 95 ASP A C 1
ATOM 740 O O . ASP A 1 95 ? 11.578 -2.473 1.723 1 93 95 ASP A O 1
ATOM 744 N N . TYR A 1 96 ? 11.727 -3.346 -0.334 1 96.56 96 TYR A N 1
ATOM 745 C CA . TYR A 1 96 ? 10.711 -2.445 -0.875 1 96.56 96 TYR A CA 1
ATOM 746 C C . TYR A 1 96 ? 9.383 -2.621 -0.151 1 96.56 96 TYR A C 1
ATOM 748 O O . TYR A 1 96 ? 8.992 -3.744 0.171 1 96.56 96 TYR A O 1
ATOM 756 N N . VAL A 1 97 ? 8.633 -1.459 0.054 1 98.06 97 VAL A N 1
ATOM 757 C CA . VAL A 1 97 ? 7.281 -1.542 0.605 1 98.06 97 VAL A CA 1
ATOM 758 C C . VAL A 1 97 ? 6.484 -0.299 0.212 1 98.06 97 VAL A C 1
ATOM 760 O O . VAL A 1 97 ? 7.027 0.808 0.175 1 98.06 97 VAL A O 1
ATOM 763 N N . PHE A 1 98 ? 5.281 -0.464 -0.166 1 98.69 98 PHE A N 1
ATOM 764 C CA . PHE A 1 98 ? 4.227 0.541 -0.202 1 98.69 98 PHE A CA 1
ATOM 765 C C . PHE A 1 98 ? 3.16 0.243 0.845 1 98.69 98 PHE A C 1
ATOM 767 O O . PHE A 1 98 ? 2.578 -0.844 0.854 1 98.69 98 PHE A O 1
ATOM 774 N N . ARG A 1 99 ? 2.98 1.179 1.76 1 98.81 99 ARG A N 1
ATOM 775 C CA . ARG A 1 99 ? 2.146 0.895 2.924 1 98.81 99 ARG A CA 1
ATOM 776 C C . ARG A 1 99 ? 1.211 2.061 3.225 1 98.81 99 ARG A C 1
ATOM 778 O O . ARG A 1 99 ? 1.632 3.219 3.217 1 98.81 99 ARG A O 1
ATOM 785 N N . VAL A 1 100 ? -0.035 1.706 3.482 1 98.69 100 VAL A N 1
ATOM 786 C CA . VAL A 1 100 ? -1.053 2.66 3.912 1 98.69 100 VAL A CA 1
ATOM 787 C C . VAL A 1 100 ? -1.596 2.258 5.281 1 98.69 100 VAL A C 1
ATOM 789 O O . VAL A 1 100 ? -2.01 1.113 5.477 1 98.69 100 VAL A O 1
ATOM 792 N N . GLU A 1 101 ? -1.579 3.203 6.207 1 98.12 101 GLU A N 1
ATOM 793 C CA . GLU A 1 101 ? -2.074 2.977 7.559 1 98.12 101 GLU A CA 1
ATOM 794 C C . GLU A 1 101 ? -2.85 4.188 8.078 1 98.12 101 GLU A C 1
ATOM 796 O O . GLU A 1 101 ? -2.561 5.32 7.691 1 98.12 101 GLU A O 1
ATOM 801 N N . PRO A 1 102 ? -3.844 3.896 8.984 1 96.75 102 PRO A N 1
ATOM 802 C CA . PRO A 1 102 ? -4.543 5.043 9.562 1 96.75 102 PRO A CA 1
ATOM 803 C C . PRO A 1 102 ? -3.633 5.914 10.43 1 96.75 102 PRO A C 1
ATOM 805 O O . PRO A 1 102 ? -2.684 5.41 11.031 1 96.75 102 PRO A O 1
ATOM 808 N N . VAL A 1 103 ? -3.943 7.23 10.312 1 92.25 103 VAL A N 1
ATOM 809 C CA . VAL A 1 103 ? -3.248 8.156 11.203 1 92.25 103 VAL A CA 1
ATOM 810 C C . VAL A 1 103 ? -3.984 8.242 12.539 1 92.25 103 VAL A C 1
ATOM 812 O O . VAL A 1 103 ? -5.215 8.32 12.57 1 92.25 103 VAL A O 1
ATOM 815 N N . ALA A 1 104 ? -3.393 7.613 13.602 1 73.5 104 ALA A N 1
ATOM 816 C CA . ALA A 1 104 ? -4.02 7.684 14.922 1 73.5 104 ALA A CA 1
ATOM 817 C C . ALA A 1 104 ? -4.586 9.078 15.18 1 73.5 104 ALA A C 1
ATOM 819 O O . ALA A 1 104 ? -4.004 10.078 14.758 1 73.5 104 ALA A O 1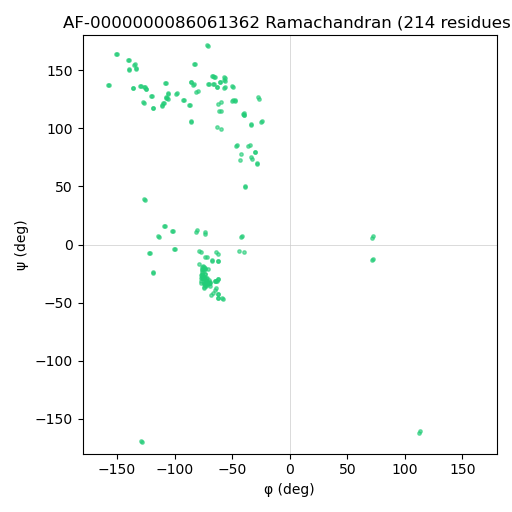
ATOM 820 N N . ALA A 1 105 ? -5.891 9.078 15.211 1 57.44 105 ALA A N 1
ATOM 821 C CA . ALA A 1 105 ? -6.461 10.352 15.633 1 57.44 105 ALA A CA 1
ATOM 822 C C . ALA A 1 105 ? -5.668 10.961 16.781 1 57.44 105 ALA A C 1
ATOM 824 O O . ALA A 1 105 ? -5.059 10.227 17.578 1 57.44 105 ALA A O 1
ATOM 825 N N . ALA A 1 106 ? -5.016 12.016 16.609 1 47.56 106 ALA A N 1
ATOM 826 C CA . ALA A 1 106 ? -4.605 12.75 17.797 1 47.56 106 ALA A CA 1
ATOM 827 C C . ALA A 1 106 ? -5.633 12.602 18.922 1 47.56 106 ALA A C 1
ATOM 829 O O . ALA A 1 106 ? -6.809 12.93 18.75 1 47.56 106 ALA A O 1
ATOM 830 N N . SER A 1 107 ? -5.73 11.43 19.609 1 37.06 107 SER A N 1
ATOM 831 C CA . SER A 1 107 ? -6.586 11.5 20.797 1 37.06 107 SER A CA 1
ATOM 832 C C . SER A 1 107 ? -6.504 12.875 21.453 1 37.06 107 SER A C 1
ATOM 834 O O . SER A 1 107 ? -5.41 13.406 21.656 1 37.06 107 SER A O 1
ATOM 836 N N . ASP A 1 108 ? -7.52 13.664 21.234 1 36.44 108 ASP A N 1
ATOM 837 C CA . ASP A 1 108 ? -7.812 14.68 22.234 1 36.44 108 ASP A CA 1
ATOM 838 C C . ASP A 1 108 ? -7.598 14.133 23.641 1 36.44 108 ASP A C 1
ATOM 840 O O . ASP A 1 108 ? -8.383 13.32 24.125 1 36.44 108 ASP A O 1
ATOM 844 N N . ASP A 1 109 ? -6.477 13.492 24.031 1 31.66 109 ASP A N 1
ATOM 845 C CA . ASP A 1 109 ? -6.445 13.719 25.469 1 31.66 109 ASP A CA 1
ATOM 846 C C . ASP A 1 109 ? -6.418 15.211 25.797 1 31.66 109 ASP A C 1
ATOM 848 O O . ASP A 1 109 ? -5.766 15.992 25.094 1 31.66 109 ASP A O 1
ATOM 852 N N . MET B 1 1 ? -8.281 -97.125 -11.836 1 34.25 1 MET B N 1
ATOM 853 C CA . MET B 1 1 ? -8.914 -95.938 -11.25 1 34.25 1 MET B CA 1
ATOM 854 C C . MET B 1 1 ? -8.508 -94.688 -11.992 1 34.25 1 MET B C 1
ATOM 856 O O . MET B 1 1 ? -7.316 -94.438 -12.242 1 34.25 1 MET B O 1
ATOM 860 N N . PRO B 1 2 ? -9.273 -94.062 -12.984 1 41.09 2 PRO B N 1
ATOM 861 C CA . PRO B 1 2 ? -9.039 -93 -13.961 1 41.09 2 PRO B CA 1
ATOM 862 C C . PRO B 1 2 ? -8.664 -91.688 -13.312 1 41.09 2 PRO B C 1
ATOM 864 O O . PRO B 1 2 ? -9.164 -91.375 -12.234 1 41.09 2 PRO B O 1
ATOM 867 N N . ASP B 1 3 ? -7.34 -91.375 -13.273 1 47.19 3 ASP B N 1
ATOM 868 C CA . ASP B 1 3 ? -6.617 -90.188 -12.883 1 47.19 3 ASP B CA 1
ATOM 869 C C . ASP B 1 3 ? -7.305 -88.938 -13.43 1 47.19 3 ASP B C 1
ATOM 871 O O . ASP B 1 3 ? -7.305 -88.688 -14.641 1 47.19 3 ASP B O 1
ATOM 875 N N . THR B 1 4 ? -8.539 -88.562 -12.789 1 50.06 4 THR B N 1
ATOM 876 C CA . THR B 1 4 ? -9.43 -87.5 -13.305 1 50.06 4 THR B CA 1
ATOM 877 C C . THR B 1 4 ? -8.711 -86.188 -13.375 1 50.06 4 THR B C 1
ATOM 879 O O . THR B 1 4 ? -7.797 -85.938 -12.586 1 50.06 4 THR B O 1
ATOM 882 N N . LYS B 1 5 ? -8.625 -85.562 -14.492 1 54.53 5 LYS B N 1
ATOM 883 C CA . LYS B 1 5 ? -8.117 -84.312 -15.109 1 54.53 5 LYS B CA 1
ATOM 884 C C . LYS B 1 5 ? -8.352 -83.125 -14.203 1 54.53 5 LYS B C 1
ATOM 886 O O . LYS B 1 5 ? -7.816 -82.062 -14.453 1 54.53 5 LYS B O 1
ATOM 891 N N . SER B 1 6 ? -9.086 -83.312 -13.07 1 48.59 6 SER B N 1
ATOM 892 C CA . SER B 1 6 ? -9.5 -82.125 -12.344 1 48.59 6 SER B CA 1
ATOM 893 C C . SER B 1 6 ? -8.328 -81.5 -11.602 1 48.59 6 SER B C 1
ATOM 895 O O . SER B 1 6 ? -8.477 -80.438 -10.992 1 48.59 6 SER B O 1
ATOM 897 N N . GLY B 1 7 ? -7.254 -82.312 -11.344 1 42.62 7 GLY B N 1
ATOM 898 C CA . GLY B 1 7 ? -6.23 -81.75 -10.445 1 42.62 7 GLY B CA 1
ATOM 899 C C . GLY B 1 7 ? -5.34 -80.75 -11.094 1 42.62 7 GLY B C 1
ATOM 900 O O . GLY B 1 7 ? -4.598 -80 -10.406 1 42.62 7 GLY B O 1
ATOM 901 N N . ARG B 1 8 ? -5.086 -80.812 -12.406 1 49.59 8 ARG B N 1
ATOM 902 C CA . ARG B 1 8 ? -4.055 -80 -13.047 1 49.59 8 ARG B CA 1
ATOM 903 C C . ARG B 1 8 ? -4.48 -78.562 -13.156 1 49.59 8 ARG B C 1
ATOM 905 O O . ARG B 1 8 ? -3.641 -77.625 -13.156 1 49.59 8 ARG B O 1
ATOM 912 N N . ASP B 1 9 ? -5.867 -78.25 -13.188 1 42.81 9 ASP B N 1
ATOM 913 C CA . ASP B 1 9 ? -6.289 -76.875 -13.539 1 42.81 9 ASP B CA 1
ATOM 914 C C . ASP B 1 9 ? -6.07 -75.938 -12.375 1 42.81 9 ASP B C 1
ATOM 916 O O . ASP B 1 9 ? -6.145 -74.688 -12.547 1 42.81 9 ASP B O 1
ATOM 920 N N . LYS B 1 10 ? -5.973 -76.5 -11.18 1 49.62 10 LYS B N 1
ATOM 921 C CA . LYS B 1 10 ? -5.906 -75.562 -10.086 1 49.62 10 LYS B CA 1
ATOM 922 C C . LYS B 1 10 ? -4.523 -74.938 -10.008 1 49.62 10 LYS B C 1
ATOM 924 O O . LYS B 1 10 ? -4.336 -73.938 -9.312 1 49.62 10 LYS B O 1
ATOM 929 N N . GLN B 1 11 ? -3.561 -75.688 -10.672 1 48.06 11 GLN B N 1
ATOM 930 C CA . GLN B 1 11 ? -2.258 -75.062 -10.43 1 48.06 11 GLN B CA 1
ATOM 931 C C . GLN B 1 11 ? -2.074 -73.812 -11.273 1 48.06 11 GLN B C 1
ATOM 933 O O . GLN B 1 11 ? -1.345 -72.875 -10.883 1 48.06 11 GLN B O 1
ATOM 938 N N . ALA B 1 12 ? -2.756 -73.875 -12.398 1 54.88 12 ALA B N 1
ATOM 939 C CA . ALA B 1 12 ? -2.541 -72.75 -13.328 1 54.88 12 ALA B CA 1
ATOM 940 C C . ALA B 1 12 ? -3.195 -71.5 -12.82 1 54.88 12 ALA B C 1
ATOM 942 O O . ALA B 1 12 ? -2.674 -70.375 -13.023 1 54.88 12 ALA B O 1
ATOM 943 N N . HIS B 1 13 ? -4.277 -71.625 -12.086 1 51.62 13 HIS B N 1
ATOM 944 C CA . HIS B 1 13 ? -4.992 -70.438 -11.633 1 51.62 13 HIS B CA 1
ATOM 945 C C . HIS B 1 13 ? -4.227 -69.75 -10.523 1 51.62 13 HIS B C 1
ATOM 947 O O . HIS B 1 13 ? -4.301 -68.5 -10.406 1 51.62 13 HIS B O 1
ATOM 953 N N . ASP B 1 14 ? -3.529 -70.5 -9.695 1 56.62 14 ASP B N 1
ATOM 954 C CA . ASP B 1 14 ? -2.814 -69.875 -8.594 1 56.62 14 ASP B CA 1
ATOM 955 C C . ASP B 1 14 ? -1.642 -69.062 -9.109 1 56.62 14 ASP B C 1
ATOM 957 O O . ASP B 1 14 ? -1.34 -68 -8.562 1 56.62 14 ASP B O 1
ATOM 961 N N . GLN B 1 15 ? -1.024 -69.5 -10.203 1 56.53 15 GLN B N 1
ATOM 962 C CA . GLN B 1 15 ? 0.13 -68.812 -10.727 1 56.53 15 GLN B CA 1
ATOM 963 C C . GLN B 1 15 ? -0.294 -67.5 -11.375 1 56.53 15 GLN B C 1
ATOM 965 O O . GLN B 1 15 ? 0.424 -66.5 -11.289 1 56.53 15 GLN B O 1
ATOM 970 N N . GLU B 1 16 ? -1.545 -67.5 -11.883 1 56.84 16 GLU B N 1
ATOM 971 C CA . GLU B 1 16 ? -2.016 -66.25 -12.539 1 56.84 16 GLU B CA 1
ATOM 972 C C . GLU B 1 16 ? -2.381 -65.188 -11.516 1 56.84 16 GLU B C 1
ATOM 974 O O . GLU B 1 16 ? -2.229 -64 -11.781 1 56.84 16 GLU B O 1
ATOM 979 N N . ARG B 1 17 ? -2.752 -65.625 -10.297 1 53.41 17 ARG B N 1
ATOM 980 C CA . ARG B 1 17 ? -3.07 -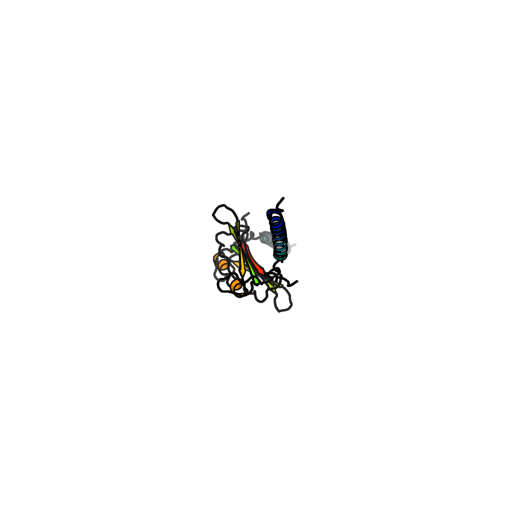64.625 -9.273 1 53.41 17 ARG B CA 1
ATOM 981 C C . ARG B 1 17 ? -1.805 -63.969 -8.727 1 53.41 17 ARG B C 1
ATOM 983 O O . ARG B 1 17 ? -1.787 -62.781 -8.453 1 53.41 17 ARG B O 1
ATOM 990 N N . ARG B 1 18 ? -0.736 -64.688 -8.633 1 54.66 18 ARG B N 1
ATOM 991 C CA . ARG B 1 18 ? 0.497 -64.125 -8.094 1 54.66 18 ARG B CA 1
ATOM 992 C C . ARG B 1 18 ? 1.128 -63.156 -9.086 1 54.66 18 ARG B C 1
ATOM 994 O O . ARG B 1 18 ? 1.735 -62.156 -8.688 1 54.66 18 ARG B O 1
ATOM 1001 N N . ARG B 1 19 ? 0.979 -63.406 -10.398 1 49.88 19 ARG B N 1
ATOM 1002 C CA . ARG B 1 19 ? 1.54 -62.5 -11.375 1 49.88 19 ARG B CA 1
ATOM 1003 C C . ARG B 1 19 ? 0.776 -61.156 -11.367 1 49.88 19 ARG B C 1
ATOM 1005 O O . AR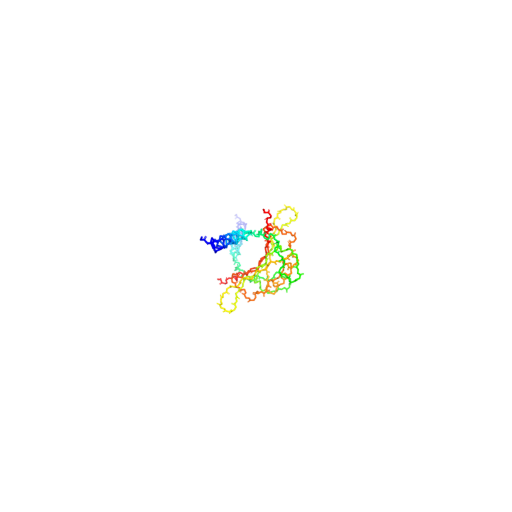G B 1 19 ? 1.38 -60.094 -11.414 1 49.88 19 ARG B O 1
ATOM 1012 N N . ILE B 1 20 ? -0.597 -61.25 -11.133 1 54.53 20 ILE B N 1
ATOM 1013 C CA . ILE B 1 20 ? -1.396 -60.031 -11.125 1 54.53 20 ILE B CA 1
ATOM 1014 C C . ILE B 1 20 ? -1.068 -59.219 -9.883 1 54.53 20 ILE B C 1
ATOM 1016 O O . ILE B 1 20 ? -0.942 -57.969 -9.953 1 54.53 20 ILE B O 1
ATOM 1020 N N . GLU B 1 21 ? -0.728 -59.844 -8.758 1 56.25 21 GLU B N 1
ATOM 1021 C CA . GLU B 1 21 ? -0.439 -59.125 -7.535 1 56.25 21 GLU B CA 1
ATOM 1022 C C . GLU B 1 21 ? 0.927 -58.438 -7.605 1 56.25 21 GLU B C 1
ATOM 1024 O O . GLU B 1 21 ? 1.116 -57.344 -7.062 1 56.25 21 GLU B O 1
ATOM 1029 N N . ARG B 1 22 ? 1.916 -59.062 -8.227 1 48.56 22 ARG B N 1
ATOM 1030 C CA . ARG B 1 22 ? 3.221 -58.438 -8.344 1 48.56 22 ARG B CA 1
ATOM 1031 C C . ARG B 1 22 ? 3.152 -57.219 -9.273 1 48.56 22 ARG B C 1
ATOM 1033 O O . ARG B 1 22 ? 3.787 -56.188 -9.016 1 48.56 22 ARG B O 1
ATOM 1040 N N . ASP B 1 23 ? 2.414 -57.344 -10.461 1 50.94 23 ASP B N 1
ATOM 1041 C CA . ASP B 1 23 ? 2.322 -56.219 -11.375 1 50.94 23 ASP B CA 1
ATOM 1042 C C . ASP B 1 23 ? 1.621 -55.031 -10.719 1 50.94 23 ASP B C 1
ATOM 1044 O O . ASP B 1 23 ? 1.929 -53.875 -11.016 1 50.94 23 ASP B O 1
ATOM 1048 N N . VAL B 1 24 ? 0.675 -55.312 -9.734 1 52.38 24 VAL B N 1
ATOM 1049 C CA . VAL B 1 24 ? -0.035 -54.25 -9.07 1 52.38 24 VAL B CA 1
ATOM 1050 C C . VAL B 1 24 ? 0.876 -53.594 -8.031 1 52.38 24 VAL B C 1
ATOM 1052 O O . VAL B 1 24 ? 0.832 -52.375 -7.844 1 52.38 24 VAL B O 1
ATOM 1055 N N . SER B 1 25 ? 1.778 -54.375 -7.441 1 50.31 25 SER B N 1
ATOM 1056 C CA . SER B 1 25 ? 2.596 -53.75 -6.398 1 50.31 25 SER B CA 1
ATOM 1057 C C . SER B 1 25 ? 3.635 -52.812 -6.996 1 50.31 25 SER B C 1
ATOM 1059 O O . SER B 1 25 ? 4.09 -51.875 -6.328 1 50.31 25 SER B O 1
ATOM 1061 N N . GLU B 1 26 ? 4.18 -53.156 -8.18 1 48.69 26 GLU B N 1
ATOM 1062 C CA . GLU B 1 26 ? 5.223 -52.281 -8.727 1 48.69 26 GLU B CA 1
ATOM 1063 C C . GLU B 1 26 ? 4.641 -50.938 -9.211 1 48.69 26 GLU B C 1
ATOM 1065 O O . GLU B 1 26 ? 5.363 -49.969 -9.344 1 48.69 26 GLU B O 1
ATOM 1070 N N . ALA B 1 27 ? 3.322 -50.969 -9.469 1 48.91 27 ALA B N 1
ATOM 1071 C CA . ALA B 1 27 ? 2.77 -49.719 -10.008 1 48.91 27 ALA B CA 1
ATOM 1072 C C . ALA B 1 27 ? 2.604 -48.688 -8.914 1 48.91 27 ALA B C 1
ATOM 1074 O O . ALA B 1 27 ? 2.508 -47.469 -9.203 1 48.91 27 ALA B O 1
ATOM 1075 N N . VAL B 1 28 ? 2.492 -49.156 -7.645 1 48.38 28 VAL B N 1
ATOM 1076 C CA . VAL B 1 28 ? 2.158 -48.125 -6.66 1 48.38 28 VAL B CA 1
ATOM 1077 C C . VAL B 1 28 ? 3.396 -47.281 -6.348 1 48.38 28 VAL B C 1
ATOM 1079 O O . VAL B 1 28 ? 3.281 -46.156 -5.898 1 48.38 28 VAL B O 1
ATOM 1082 N N . ASP B 1 29 ? 4.598 -47.875 -6.543 1 47.97 29 ASP B N 1
ATOM 1083 C CA . ASP B 1 29 ? 5.711 -47.094 -6.027 1 47.97 29 ASP B CA 1
ATOM 1084 C C . ASP B 1 29 ? 5.93 -45.844 -6.871 1 47.97 29 ASP B C 1
ATOM 1086 O O . ASP B 1 29 ? 6.727 -44.969 -6.508 1 47.97 29 ASP B O 1
ATOM 1090 N N . ARG B 1 30 ? 5.676 -46 -8.172 1 47.03 30 ARG B N 1
ATOM 1091 C CA . ARG B 1 30 ? 6.129 -44.844 -8.914 1 47.03 30 ARG B CA 1
ATOM 1092 C C . ARG B 1 30 ? 5.227 -43.625 -8.648 1 47.03 30 ARG B C 1
ATOM 1094 O O . ARG B 1 30 ? 5.375 -42.594 -9.281 1 47.03 30 ARG B O 1
ATOM 1101 N N . ALA B 1 31 ? 4.094 -43.969 -7.98 1 47.41 31 ALA B N 1
ATOM 1102 C CA . ALA B 1 31 ? 3.146 -42.844 -7.934 1 47.41 31 ALA B CA 1
ATOM 1103 C C . ALA B 1 31 ? 3.717 -41.688 -7.141 1 47.41 31 ALA B C 1
ATOM 1105 O O . ALA B 1 31 ? 3.34 -40.531 -7.363 1 47.41 31 ALA B O 1
ATOM 1106 N N . ASP B 1 32 ? 4.461 -42.062 -6.023 1 45.69 32 ASP B N 1
ATOM 1107 C CA . ASP B 1 32 ? 4.816 -40.906 -5.215 1 45.69 32 ASP B CA 1
ATOM 1108 C C . ASP B 1 32 ? 5.914 -40.062 -5.887 1 45.69 32 ASP B C 1
ATOM 1110 O O . ASP B 1 32 ? 6.773 -39.5 -5.211 1 45.69 32 ASP B O 1
ATOM 1114 N N . GLU B 1 33 ? 6.262 -40.312 -7.152 1 48.66 33 GLU B N 1
ATOM 1115 C CA . GLU B 1 33 ? 7.191 -39.312 -7.664 1 48.66 33 GLU B CA 1
ATOM 1116 C C . GLU B 1 33 ? 6.734 -37.906 -7.312 1 48.66 33 GLU B C 1
ATOM 1118 O O . GLU B 1 33 ? 5.637 -37.5 -7.688 1 48.66 33 GLU B O 1
ATOM 1123 N N . SER B 1 34 ? 7.074 -37.438 -6.145 1 45.28 34 SER B N 1
ATOM 1124 C CA . SER B 1 34 ? 6.926 -36.031 -5.781 1 45.28 34 SER B CA 1
ATOM 1125 C C . SER B 1 34 ? 7.066 -35.125 -7 1 45.28 34 SER B C 1
ATOM 1127 O O . SER B 1 34 ? 8.086 -35.156 -7.691 1 45.28 34 SER B O 1
ATOM 1129 N N . GLU B 1 35 ? 6.016 -34.969 -7.859 1 51.69 35 GLU B N 1
ATOM 1130 C CA . GLU B 1 35 ? 6.125 -33.906 -8.859 1 51.69 35 GLU B CA 1
ATOM 1131 C C . GLU B 1 35 ? 7.082 -32.812 -8.406 1 51.69 35 GLU B C 1
ATOM 1133 O O . GLU B 1 35 ? 7.117 -32.469 -7.219 1 51.69 35 GLU B O 1
ATOM 1138 N N . PRO B 1 36 ? 8.359 -32.719 -9 1 52.66 36 PRO B N 1
ATOM 1139 C CA . PRO B 1 36 ? 9.18 -31.594 -8.602 1 52.66 36 PRO B CA 1
ATOM 1140 C C . PRO B 1 36 ? 8.352 -30.391 -8.172 1 52.66 36 PRO B C 1
ATOM 1142 O O . PRO B 1 36 ? 7.207 -30.234 -8.594 1 52.66 36 PRO B O 1
ATOM 1145 N N . PRO B 1 37 ? 8.602 -29.875 -7.039 1 48.34 37 PRO B N 1
ATOM 1146 C CA . PRO B 1 37 ? 7.891 -28.625 -6.75 1 48.34 37 PRO B CA 1
ATOM 1147 C C . PRO B 1 37 ? 7.723 -27.734 -7.98 1 48.34 37 PRO B C 1
ATOM 1149 O O . PRO B 1 37 ? 8.648 -27.609 -8.781 1 48.34 37 PRO B O 1
ATOM 1152 N N . ASP B 1 38 ? 6.664 -27.969 -8.797 1 49.69 38 ASP B N 1
ATOM 1153 C CA . ASP B 1 38 ? 6.383 -27.078 -9.922 1 49.69 38 ASP B CA 1
ATOM 1154 C C . ASP B 1 38 ? 6.867 -25.656 -9.633 1 49.69 38 ASP B C 1
ATOM 1156 O O . ASP B 1 38 ? 6.293 -24.969 -8.789 1 49.69 38 ASP B O 1
ATOM 1160 N N . ASP B 1 39 ? 8.211 -25.422 -9.578 1 56.62 39 ASP B N 1
ATOM 1161 C CA . ASP B 1 39 ? 8.891 -24.141 -9.508 1 56.62 39 ASP B CA 1
ATOM 1162 C C . ASP B 1 39 ? 8.258 -23.125 -10.453 1 56.62 39 ASP B C 1
ATOM 1164 O O . ASP B 1 39 ? 8.898 -22.141 -10.836 1 56.62 39 ASP B O 1
ATOM 1168 N N . THR B 1 40 ? 7.105 -23.5 -11.094 1 61.78 40 THR B N 1
ATOM 1169 C CA . THR B 1 40 ? 6.516 -22.531 -12.008 1 61.78 40 THR B CA 1
ATOM 1170 C C . THR B 1 40 ? 6.148 -21.234 -11.281 1 61.78 40 THR B C 1
ATOM 1172 O O . THR B 1 40 ? 5.559 -21.281 -10.203 1 61.78 40 THR B O 1
ATOM 1175 N N . PRO B 1 41 ? 6.832 -20.188 -11.68 1 66.62 41 PRO B N 1
ATOM 1176 C CA . PRO B 1 41 ? 6.508 -18.922 -11.031 1 66.62 41 PRO B CA 1
ATOM 1177 C C . PRO B 1 41 ? 5.008 -18.656 -10.969 1 66.62 41 PRO B C 1
ATOM 1179 O O . PRO B 1 41 ? 4.281 -18.953 -11.922 1 66.62 41 PRO B O 1
ATOM 1182 N N . VAL B 1 42 ? 4.609 -18.469 -9.844 1 86.31 42 VAL B N 1
ATOM 1183 C CA . VAL B 1 42 ? 3.221 -18.047 -9.672 1 86.31 42 VAL B CA 1
ATOM 1184 C C . VAL B 1 42 ? 2.91 -16.875 -10.586 1 86.31 42 VAL B C 1
ATOM 1186 O O . VAL B 1 42 ? 3.682 -15.914 -10.656 1 86.31 42 VAL B O 1
ATOM 1189 N N . GLU B 1 43 ? 1.909 -17.016 -11.414 1 92.5 43 GLU B N 1
ATOM 1190 C CA . GLU B 1 43 ? 1.532 -16 -12.391 1 92.5 43 GLU B CA 1
ATOM 1191 C C . GLU B 1 43 ? 0.661 -14.922 -11.75 1 92.5 43 GLU B C 1
ATOM 1193 O O . GLU B 1 43 ? 0.021 -15.164 -10.727 1 92.5 43 GLU B O 1
ATOM 1198 N N . CYS B 1 44 ? 0.684 -13.805 -12.328 1 96.31 44 CYS B N 1
ATOM 1199 C CA . CYS B 1 44 ? -0.176 -12.688 -11.953 1 96.31 44 CYS B CA 1
ATOM 1200 C C . CYS B 1 44 ? -1.632 -13.125 -11.859 1 96.31 44 CYS B C 1
ATOM 1202 O O . CYS B 1 44 ? -2.129 -13.828 -12.742 1 96.31 44 CYS B O 1
ATOM 1204 N N . TYR B 1 45 ? -2.291 -12.703 -10.852 1 95.62 45 TYR B N 1
ATOM 1205 C CA . TYR B 1 45 ? -3.656 -13.125 -10.562 1 95.62 45 TYR B CA 1
ATOM 1206 C C . TYR B 1 45 ? -4.652 -12.453 -11.5 1 95.62 45 TYR B C 1
ATOM 1208 O O . TYR B 1 45 ? -5.801 -12.883 -11.602 1 95.62 45 TYR B O 1
ATOM 1216 N N . ARG B 1 46 ? -4.285 -11.375 -12.141 1 95.88 46 ARG B N 1
ATOM 1217 C CA . ARG B 1 46 ? -5.215 -10.68 -13.031 1 95.88 46 ARG B CA 1
ATOM 1218 C C . ARG B 1 46 ? -5.555 -11.547 -14.242 1 95.88 46 ARG B C 1
ATOM 1220 O O . ARG B 1 46 ? -4.684 -12.211 -14.797 1 95.88 46 ARG B O 1
ATOM 1227 N N . ARG B 1 47 ? -6.781 -11.523 -14.57 1 91.81 47 ARG B N 1
ATOM 1228 C CA . ARG B 1 47 ? -7.273 -12.336 -15.672 1 91.81 47 ARG B CA 1
ATOM 1229 C C . ARG B 1 47 ? -6.512 -12.031 -16.969 1 91.81 47 ARG B C 1
ATOM 1231 O O . ARG B 1 47 ? -6.227 -10.875 -17.266 1 91.81 47 ARG B O 1
ATOM 1238 N N . SER B 1 48 ? -6.137 -13.148 -17.688 1 93.38 48 SER B N 1
ATOM 1239 C CA . SER B 1 48 ? -5.52 -13.094 -19.016 1 93.38 48 SER B CA 1
ATOM 1240 C C . SER B 1 48 ? -4.086 -12.586 -18.938 1 93.38 48 SER B C 1
ATOM 1242 O O . SER B 1 48 ? -3.523 -12.141 -19.938 1 93.38 48 SER B O 1
ATOM 1244 N N . CYS B 1 49 ? -3.586 -12.398 -17.75 1 95.75 49 CYS B N 1
ATOM 1245 C CA . CYS B 1 49 ? -2.178 -12.039 -17.609 1 95.75 49 CYS B CA 1
ATOM 1246 C C . CYS B 1 49 ? -1.337 -13.266 -17.281 1 95.75 49 CYS B C 1
ATOM 1248 O O . CYS B 1 49 ? -1.642 -14 -16.328 1 95.75 49 CYS B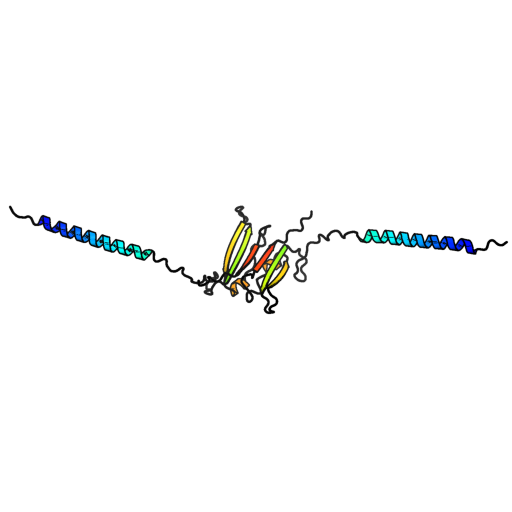 O 1
ATOM 1250 N N . THR B 1 50 ? -0.244 -13.492 -18 1 94.69 50 THR B N 1
ATOM 1251 C CA . THR B 1 50 ? 0.596 -14.672 -17.797 1 94.69 50 THR B CA 1
ATOM 1252 C C . THR B 1 50 ? 1.974 -14.266 -17.281 1 94.69 50 THR B C 1
ATOM 1254 O O . THR B 1 50 ? 2.883 -15.094 -17.203 1 94.69 50 THR B O 1
ATOM 1257 N N . GLU B 1 51 ? 2.098 -12.992 -16.984 1 95.12 51 GLU B N 1
ATOM 1258 C CA . GLU B 1 51 ? 3.363 -12.539 -16.422 1 95.12 51 GLU B CA 1
ATOM 1259 C C . GLU B 1 51 ? 3.586 -13.109 -15.023 1 95.12 51 GLU B C 1
ATOM 1261 O O . GLU B 1 51 ? 2.631 -13.312 -14.273 1 95.12 51 GLU B O 1
ATOM 1266 N N . PRO B 1 52 ? 4.836 -13.406 -14.68 1 94.56 52 PRO B N 1
ATOM 1267 C CA . PRO B 1 52 ? 5.113 -13.875 -13.32 1 94.56 52 PRO B CA 1
ATOM 1268 C C . PRO B 1 52 ? 4.734 -12.844 -12.258 1 94.56 52 PRO B C 1
ATOM 1270 O O . PRO B 1 52 ? 4.918 -11.641 -12.469 1 94.56 52 PRO B O 1
ATOM 1273 N N . ALA B 1 53 ? 4.176 -13.289 -11.188 1 96.25 53 ALA B N 1
ATOM 1274 C CA . ALA B 1 53 ? 3.926 -12.406 -10.047 1 96.25 53 ALA B CA 1
ATOM 1275 C C . ALA B 1 53 ? 5.23 -11.875 -9.469 1 96.25 53 ALA B C 1
ATOM 1277 O O . ALA B 1 53 ? 6.211 -12.617 -9.344 1 96.25 53 ALA B O 1
ATOM 1278 N N . ALA B 1 54 ? 5.176 -10.602 -9.203 1 96.25 54 ALA B N 1
ATOM 1279 C CA . ALA B 1 54 ? 6.383 -9.969 -8.68 1 96.25 54 ALA B CA 1
ATOM 1280 C C . ALA B 1 54 ? 6.137 -9.383 -7.293 1 96.25 54 ALA B C 1
ATOM 1282 O O . ALA B 1 54 ? 7.07 -9.195 -6.512 1 96.25 54 ALA B O 1
ATOM 1283 N N . PHE B 1 55 ? 4.895 -9.109 -7.074 1 97.81 55 PHE B N 1
ATOM 1284 C CA . PHE B 1 55 ? 4.562 -8.461 -5.816 1 97.81 55 PHE B CA 1
ATOM 1285 C C . PHE B 1 55 ? 3.35 -9.117 -5.168 1 97.81 55 PHE B C 1
ATOM 1287 O O . PHE B 1 55 ? 2.504 -9.688 -5.859 1 97.81 55 PHE B O 1
ATOM 1294 N N . SER 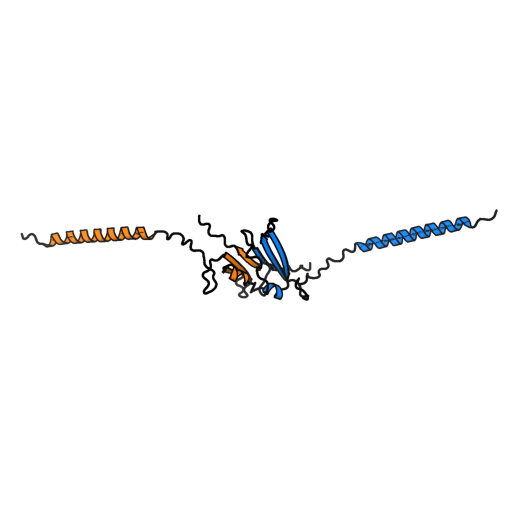B 1 56 ? 3.303 -8.961 -3.863 1 98 56 SER B N 1
ATOM 1295 C CA . SER B 1 56 ? 2.121 -9.297 -3.074 1 98 56 SER B CA 1
ATOM 1296 C C . SER B 1 56 ? 1.411 -8.031 -2.586 1 98 56 SER B C 1
ATOM 1298 O O . SER B 1 56 ? 2.047 -7.129 -2.039 1 98 56 SER B O 1
ATOM 1300 N N . VAL B 1 57 ? 0.133 -7.961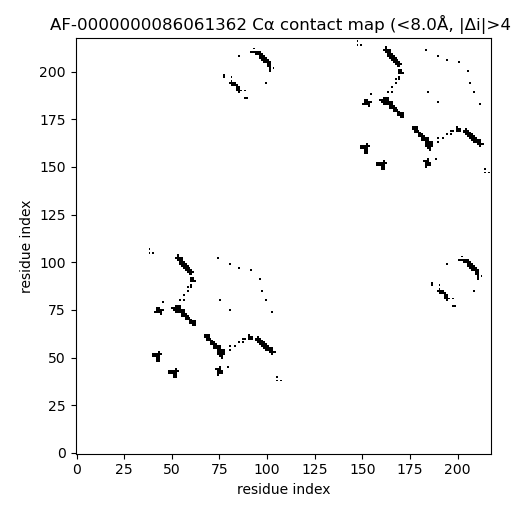 -2.875 1 98.5 57 VAL B N 1
ATOM 1301 C CA . VAL B 1 57 ? -0.71 -6.863 -2.418 1 98.5 57 VAL B CA 1
ATOM 1302 C C . VAL B 1 57 ? -1.688 -7.367 -1.358 1 98.5 57 VAL B C 1
ATOM 1304 O O . VAL B 1 57 ? -2.48 -8.273 -1.617 1 98.5 57 VAL B O 1
ATOM 1307 N N . THR B 1 58 ? -1.61 -6.77 -0.198 1 98.56 58 THR B N 1
ATOM 1308 C CA . THR B 1 58 ? -2.457 -7.188 0.914 1 98.56 58 THR B CA 1
ATOM 1309 C C . THR B 1 58 ? -3.252 -6.004 1.462 1 98.56 58 THR B C 1
ATOM 1311 O O . THR B 1 58 ? -2.705 -4.914 1.646 1 98.56 58 THR B O 1
ATOM 1314 N N . GLU B 1 59 ? -4.469 -6.215 1.663 1 98.5 59 GLU B N 1
ATOM 1315 C CA . GLU B 1 59 ? -5.305 -5.25 2.369 1 98.5 59 GLU B CA 1
ATOM 1316 C C . GLU B 1 59 ? -6.047 -5.906 3.529 1 98.5 59 GLU B C 1
ATOM 1318 O O . GLU B 1 59 ? -6.734 -6.91 3.344 1 98.5 59 GLU B O 1
ATOM 1323 N N . ARG B 1 60 ? -5.875 -5.43 4.766 1 97.62 60 ARG B N 1
ATOM 1324 C CA . ARG B 1 60 ? -6.59 -5.852 5.969 1 97.62 60 ARG B CA 1
ATOM 1325 C C . ARG B 1 60 ? -7.609 -4.805 6.398 1 97.62 60 ARG B C 1
ATOM 1327 O O . ARG B 1 60 ? -7.27 -3.627 6.551 1 97.62 60 ARG B O 1
ATOM 1334 N N . TYR B 1 61 ? -8.812 -5.113 6.559 1 95.88 61 TYR B N 1
ATOM 1335 C CA . TYR B 1 61 ? -9.883 -4.191 6.926 1 95.88 61 TYR B CA 1
ATOM 1336 C C . TYR B 1 61 ? -10.969 -4.906 7.715 1 95.88 61 TYR B C 1
ATOM 1338 O O . TYR B 1 61 ? -10.961 -6.137 7.82 1 95.88 61 TYR B O 1
ATOM 1346 N N . GLN B 1 62 ? -11.82 -4.152 8.391 1 92.69 62 GLN B N 1
ATOM 1347 C CA . GLN B 1 62 ? -12.906 -4.699 9.203 1 92.69 62 GLN B CA 1
ATOM 1348 C C . GLN B 1 62 ? -14.156 -4.941 8.367 1 92.69 62 GLN B C 1
ATOM 1350 O O . GLN B 1 62 ? -14.625 -4.043 7.672 1 92.69 62 GLN B O 1
ATOM 1355 N N . GLU B 1 63 ? -14.617 -6.203 8.305 1 88.44 63 GLU B N 1
ATOM 1356 C CA . GLU B 1 63 ? -15.867 -6.48 7.613 1 88.44 63 GLU B CA 1
ATOM 1357 C C . GLU B 1 63 ? -17.062 -6.23 8.523 1 88.44 63 GLU B C 1
ATOM 1359 O O . GLU B 1 63 ? -16.984 -6.402 9.742 1 88.44 63 GLU B O 1
ATOM 1364 N N . ASP B 1 64 ? -18.062 -5.617 7.98 1 79.56 64 ASP B N 1
ATOM 1365 C CA . ASP B 1 64 ? -19.266 -5.258 8.734 1 79.56 64 ASP B CA 1
ATOM 1366 C C . ASP B 1 64 ? -19.969 -6.496 9.266 1 79.56 64 ASP B C 1
ATOM 1368 O O . ASP B 1 64 ? -20.906 -6.391 10.07 1 79.56 64 ASP B O 1
ATOM 1372 N N . THR B 1 65 ? -19.594 -7.586 8.914 1 71 65 THR B N 1
ATOM 1373 C CA . THR B 1 65 ? -20.391 -8.766 9.227 1 71 65 THR B CA 1
ATOM 1374 C C . THR B 1 65 ? -20.141 -9.219 10.664 1 71 65 THR B C 1
ATOM 1376 O O . THR B 1 65 ? -20.766 -10.172 11.133 1 71 65 THR B O 1
ATOM 1379 N N . GLY B 1 66 ? -19.438 -8.32 11.492 1 68.38 66 GLY B N 1
ATOM 1380 C CA . GLY B 1 66 ? -19.172 -8.703 12.867 1 68.38 66 GLY B CA 1
ATOM 1381 C C . GLY B 1 66 ? -18.125 -9.797 12.992 1 68.38 66 GLY B C 1
ATOM 1382 O O . GLY B 1 66 ? -17.781 -10.203 14.102 1 68.38 66 GLY B O 1
ATOM 1383 N N . LYS B 1 67 ? -17.781 -10.445 11.93 1 72.12 67 LYS B N 1
ATOM 1384 C CA . LYS B 1 67 ? -16.906 -11.602 12.023 1 72.12 67 LYS B CA 1
ATOM 1385 C C . LYS B 1 67 ? -15.453 -11.18 12.219 1 72.12 67 LYS B C 1
ATOM 1387 O O . LYS B 1 67 ? -14.578 -12.023 12.406 1 72.12 67 LYS B O 1
ATOM 1392 N N . GLY B 1 68 ? -15.133 -9.805 12.148 1 86.5 68 GLY B N 1
ATOM 1393 C CA . GLY B 1 68 ? -13.781 -9.422 12.5 1 86.5 68 GLY B CA 1
ATOM 1394 C C . GLY B 1 68 ? -12.992 -8.891 11.32 1 86.5 68 GLY B C 1
ATOM 1395 O O . GLY B 1 68 ? -13.57 -8.438 10.328 1 86.5 68 GLY B O 1
ATOM 1396 N N . ALA B 1 69 ? -11.773 -8.883 11.391 1 91.12 69 ALA B N 1
ATOM 1397 C CA . ALA B 1 69 ? -10.859 -8.352 10.383 1 91.12 69 ALA B CA 1
ATOM 1398 C C . ALA B 1 69 ? -10.641 -9.359 9.258 1 91.12 69 ALA B C 1
ATOM 1400 O O . ALA B 1 69 ? -10.539 -10.562 9.508 1 91.12 69 ALA B O 1
ATOM 1401 N N . VAL B 1 70 ? -10.758 -8.922 8.031 1 94.44 70 VAL B N 1
ATOM 1402 C CA . VAL B 1 70 ? -10.492 -9.711 6.836 1 94.44 70 VAL B CA 1
ATOM 1403 C C . VAL B 1 70 ? -9.195 -9.25 6.184 1 94.44 70 VAL B C 1
ATOM 1405 O O . VAL B 1 70 ? -8.898 -8.055 6.152 1 94.44 70 VAL B O 1
ATOM 1408 N N . GLU B 1 71 ? -8.391 -10.195 5.719 1 96.19 71 GLU B N 1
ATOM 1409 C CA . GLU B 1 71 ? -7.18 -9.906 4.965 1 96.19 71 GLU B CA 1
ATOM 1410 C C . GLU B 1 71 ? -7.246 -10.5 3.562 1 96.19 71 GLU B C 1
ATOM 1412 O O . GLU B 1 71 ? -7.43 -11.711 3.402 1 96.19 71 GLU B O 1
ATOM 1417 N N . ALA B 1 72 ? -7.207 -9.656 2.566 1 96.44 72 ALA B N 1
ATOM 1418 C CA . ALA B 1 72 ? -7.168 -10.078 1.17 1 96.44 72 ALA B CA 1
ATOM 1419 C C . ALA B 1 72 ? -5.777 -9.883 0.575 1 96.44 72 ALA B C 1
ATOM 1421 O O . ALA B 1 72 ? -5.195 -8.797 0.688 1 96.44 72 ALA B O 1
ATOM 1422 N N . THR B 1 73 ? -5.227 -10.906 -0.054 1 97.62 73 THR B N 1
ATOM 1423 C CA . THR B 1 73 ? -3.906 -10.844 -0.675 1 97.62 73 THR B CA 1
ATOM 1424 C C . THR B 1 73 ? -3.979 -11.273 -2.139 1 97.62 73 THR B C 1
ATOM 1426 O O . THR B 1 73 ? -4.656 -12.242 -2.479 1 97.62 73 THR B O 1
ATOM 1429 N N . ALA B 1 74 ? -3.34 -10.547 -2.953 1 97.38 74 ALA B N 1
ATOM 1430 C CA . ALA B 1 74 ? -3.203 -10.883 -4.367 1 97.38 74 ALA B CA 1
ATOM 1431 C C . ALA B 1 74 ? -1.743 -10.82 -4.809 1 97.38 74 ALA B C 1
ATOM 1433 O O . ALA B 1 74 ? -1.005 -9.922 -4.402 1 97.38 74 ALA B O 1
ATOM 1434 N N . LEU B 1 75 ? -1.354 -11.789 -5.562 1 97.56 75 LEU B N 1
ATOM 1435 C CA . LEU B 1 75 ? -0.052 -11.75 -6.219 1 97.56 75 LEU B CA 1
ATOM 1436 C C . LEU B 1 75 ? -0.167 -11.164 -7.621 1 97.56 75 LEU B C 1
ATOM 1438 O O . LEU B 1 75 ? -0.925 -11.664 -8.453 1 97.56 75 LEU B O 1
ATOM 1442 N N . LEU B 1 76 ? 0.593 -10.164 -7.844 1 97.62 76 LEU B N 1
ATOM 1443 C CA . LEU B 1 76 ? 0.421 -9.422 -9.086 1 97.62 76 LEU B CA 1
ATOM 1444 C C . LEU B 1 76 ? 1.768 -9.156 -9.75 1 97.62 76 LEU B C 1
ATOM 1446 O O . LEU B 1 76 ? 2.799 -9.109 -9.078 1 97.62 76 LEU B O 1
ATOM 1450 N N . CYS B 1 77 ? 1.695 -9.047 -11.055 1 97.31 77 CYS B N 1
ATOM 1451 C CA . CYS B 1 77 ? 2.879 -8.586 -11.766 1 97.31 77 CYS B CA 1
ATOM 1452 C C . CYS B 1 77 ? 3.125 -7.102 -11.508 1 97.31 77 CYS B C 1
ATOM 1454 O O . CYS B 1 77 ? 2.324 -6.445 -10.836 1 97.31 77 CYS B O 1
ATOM 1456 N N . GLU B 1 78 ? 4.23 -6.672 -11.961 1 97.56 78 GLU B N 1
ATOM 1457 C CA . GLU B 1 78 ? 4.633 -5.297 -11.664 1 97.56 78 GLU B CA 1
ATOM 1458 C C . GLU B 1 78 ? 3.605 -4.297 -12.188 1 97.56 78 GLU B C 1
ATOM 1460 O O . GLU B 1 78 ? 3.215 -3.373 -11.469 1 97.56 78 GLU B O 1
ATOM 1465 N N . ILE B 1 79 ? 3.168 -4.504 -13.438 1 97.31 79 ILE B N 1
ATOM 1466 C CA . ILE B 1 79 ? 2.26 -3.564 -14.086 1 97.31 79 ILE B CA 1
ATOM 1467 C C . ILE B 1 79 ? 0.945 -3.5 -13.312 1 97.31 79 ILE B C 1
ATOM 1469 O O . ILE B 1 79 ? 0.473 -2.412 -12.969 1 97.31 79 ILE B O 1
ATOM 1473 N N . HIS B 1 80 ? 0.4 -4.578 -12.945 1 98 80 HIS B N 1
ATOM 1474 C CA . HIS B 1 80 ? -0.897 -4.594 -12.273 1 98 80 HIS B CA 1
ATOM 1475 C C . HIS B 1 80 ? -0.775 -4.141 -10.828 1 98 80 HIS B C 1
ATOM 1477 O O . HIS B 1 80 ? -1.723 -3.588 -10.266 1 98 80 HIS B O 1
ATOM 1483 N N . THR B 1 81 ? 0.373 -4.371 -10.273 1 98.38 81 THR B N 1
ATOM 1484 C CA . THR B 1 81 ? 0.608 -3.852 -8.93 1 98.38 81 THR B CA 1
ATOM 1485 C C . THR B 1 81 ? 0.543 -2.328 -8.922 1 98.38 81 THR B C 1
ATOM 1487 O O . THR B 1 81 ? -0.026 -1.73 -8.008 1 98.38 81 THR B O 1
ATOM 1490 N N . GLY B 1 82 ? 1.132 -1.718 -9.93 1 98.38 82 GLY B N 1
ATOM 1491 C CA . GLY B 1 82 ? 1.147 -0.266 -10.023 1 98.38 82 GLY B CA 1
ATOM 1492 C C . GLY B 1 82 ? -0.238 0.34 -10.141 1 98.38 82 GLY B C 1
ATOM 1493 O O . GLY B 1 82 ? -0.417 1.54 -9.93 1 98.38 82 GLY B O 1
ATOM 1494 N N . GLU B 1 83 ? -1.215 -0.47 -10.43 1 97.69 83 GLU B N 1
ATOM 1495 C CA . GLU B 1 83 ? -2.586 -0.007 -10.617 1 97.69 83 GLU B CA 1
ATOM 1496 C C . GLU B 1 83 ? -3.428 -0.25 -9.367 1 97.69 83 GLU B C 1
ATOM 1498 O O . GLU B 1 83 ? -4.594 0.148 -9.305 1 97.69 83 GLU B O 1
ATOM 1503 N N . GLU B 1 84 ? -2.867 -0.872 -8.406 1 98.25 84 GLU B N 1
ATOM 1504 C CA . GLU B 1 84 ? -3.627 -1.212 -7.207 1 98.25 84 GLU B CA 1
ATOM 1505 C C . GLU B 1 84 ? -3.621 -0.061 -6.207 1 98.25 84 GLU B C 1
ATOM 1507 O O . GLU B 1 84 ? -2.615 0.634 -6.055 1 98.25 84 GLU B O 1
ATOM 1512 N N . ALA B 1 85 ? -4.699 0.121 -5.645 1 98.56 85 ALA B N 1
ATOM 1513 C CA . ALA B 1 85 ? -4.91 1.113 -4.594 1 98.56 85 ALA B CA 1
ATOM 1514 C C . ALA B 1 85 ? -5.816 0.564 -3.492 1 98.56 85 ALA B C 1
ATOM 1516 O O . ALA B 1 85 ? -6.516 -0.431 -3.695 1 98.56 85 ALA B O 1
ATOM 1517 N N . PRO B 1 86 ? -5.758 1.152 -2.287 1 98.38 86 PRO B N 1
ATOM 1518 C CA . PRO B 1 86 ? -6.711 0.709 -1.264 1 98.38 86 PRO B CA 1
ATOM 1519 C C . PRO B 1 86 ? -8.164 0.833 -1.713 1 98.38 86 PRO B C 1
ATOM 1521 O O . PRO B 1 86 ? -8.523 1.81 -2.375 1 98.38 86 PRO B O 1
ATOM 1524 N N . THR B 1 87 ? -8.922 -0.191 -1.316 1 97.31 87 THR B N 1
ATOM 1525 C CA . THR B 1 87 ? -10.312 -0.178 -1.77 1 97.31 87 THR B CA 1
ATOM 1526 C C . THR B 1 87 ? -11.266 -0.193 -0.582 1 97.31 87 THR B C 1
ATOM 1528 O O . THR B 1 87 ? -12.477 -0.001 -0.748 1 97.31 87 THR B O 1
ATOM 1531 N N . ASN B 1 88 ? -10.812 -0.361 0.626 1 97.12 88 ASN B N 1
ATOM 1532 C CA . ASN B 1 88 ? -11.68 -0.506 1.792 1 97.12 88 ASN B CA 1
ATOM 1533 C C . ASN B 1 88 ? -11.32 0.499 2.883 1 97.12 88 ASN B C 1
ATOM 1535 O O . ASN B 1 88 ? -11.328 0.161 4.07 1 97.12 88 ASN B O 1
ATOM 1539 N N . LEU B 1 89 ? -10.992 1.704 2.477 1 97.19 89 LEU B N 1
ATOM 1540 C CA . LEU B 1 89 ? -10.586 2.73 3.428 1 97.19 89 LEU B CA 1
ATOM 1541 C C . LEU B 1 89 ? -11.734 3.102 4.355 1 97.19 89 LEU B C 1
ATOM 1543 O O . LEU B 1 89 ? -11.516 3.492 5.504 1 97.19 89 LEU B O 1
ATOM 1547 N N . ASP B 1 90 ? -12.922 3.016 3.865 1 93.19 90 ASP B N 1
ATOM 1548 C CA . ASP B 1 90 ? -14.102 3.34 4.656 1 93.19 90 ASP B CA 1
ATOM 1549 C C . ASP B 1 90 ? -14.305 2.332 5.785 1 93.19 90 ASP B C 1
ATOM 1551 O O . ASP B 1 90 ? -15.07 2.578 6.715 1 93.19 90 ASP B O 1
ATOM 1555 N N . LYS B 1 91 ? -13.656 1.247 5.758 1 93.44 91 LYS B N 1
ATOM 1556 C CA . LYS B 1 91 ? -13.75 0.197 6.77 1 93.44 91 LYS B CA 1
ATOM 1557 C C . LYS B 1 91 ? -12.484 0.134 7.613 1 93.44 91 LYS B C 1
ATOM 1559 O O . LYS B 1 91 ? -12.219 -0.871 8.281 1 93.44 91 LYS B O 1
ATOM 1564 N N . ALA B 1 92 ? -11.75 1.172 7.516 1 92.19 92 ALA B N 1
ATOM 1565 C CA . ALA B 1 92 ? -10.477 1.195 8.234 1 92.19 92 ALA B CA 1
ATOM 1566 C C . ALA B 1 92 ? -10.703 1.312 9.742 1 92.19 92 ALA B C 1
ATOM 1568 O O . ALA B 1 92 ? -11.594 2.033 10.188 1 92.19 92 ALA B O 1
ATOM 1569 N N . TYR B 1 93 ? -9.984 0.609 10.391 1 91.19 93 TYR B N 1
ATOM 1570 C CA . TYR B 1 93 ? -9.875 0.632 11.844 1 91.19 93 TYR B CA 1
ATOM 1571 C C . TYR B 1 93 ? -8.422 0.744 12.281 1 91.19 93 TYR B C 1
ATOM 1573 O O . TYR B 1 93 ? -7.539 1.023 11.461 1 91.19 93 TYR B O 1
ATOM 1581 N N . SER B 1 94 ? -8.125 0.568 13.531 1 91.12 94 SER B N 1
ATOM 1582 C CA . SER B 1 94 ? -6.785 0.852 14.039 1 91.12 94 SER B CA 1
ATOM 1583 C C . SER B 1 94 ? -5.746 -0.065 13.406 1 91.12 94 SER B C 1
ATOM 1585 O O . SER B 1 94 ? -4.602 0.343 13.188 1 91.12 94 SER B O 1
ATOM 1587 N N . ASP B 1 95 ? -6.145 -1.285 13.062 1 93 95 ASP B N 1
ATOM 1588 C CA . ASP B 1 95 ? -5.188 -2.244 12.516 1 93 95 ASP B CA 1
ATOM 1589 C C . ASP B 1 95 ? -5.32 -2.348 10.992 1 93 95 ASP B C 1
ATOM 1591 O O . ASP B 1 95 ? -4.789 -3.273 10.383 1 93 95 ASP B O 1
ATOM 1595 N N . TYR B 1 96 ? -6.062 -1.426 10.367 1 96.62 96 TYR B N 1
ATOM 1596 C CA . TYR B 1 96 ? -6.148 -1.397 8.906 1 96.62 96 TYR B CA 1
ATOM 1597 C C . TYR B 1 96 ? -4.77 -1.268 8.281 1 96.62 96 TYR B C 1
ATOM 1599 O O . TYR B 1 96 ? -3.916 -0.533 8.781 1 96.62 96 TYR B O 1
ATOM 1607 N N . VAL B 1 97 ? -4.559 -1.96 7.09 1 98.06 97 VAL B N 1
ATOM 1608 C CA . VAL B 1 97 ? -3.32 -1.782 6.336 1 98.06 97 VAL B CA 1
ATOM 1609 C C . VAL B 1 97 ? -3.541 -2.168 4.875 1 98.06 97 VAL B C 1
ATOM 1611 O O . VAL B 1 97 ? -4.258 -3.127 4.582 1 98.06 97 VAL B O 1
ATOM 1614 N N . PHE B 1 98 ? -3.037 -1.404 3.98 1 98.69 98 PHE B N 1
ATOM 1615 C CA . PHE B 1 98 ? -2.766 -1.749 2.59 1 98.69 98 PHE B CA 1
ATOM 1616 C C . PHE B 1 98 ? -1.266 -1.818 2.33 1 98.69 98 PHE B C 1
ATOM 1618 O O . PHE B 1 98 ? -0.544 -0.848 2.57 1 98.69 98 PHE B O 1
ATOM 1625 N N . ARG B 1 99 ? -0.804 -2.988 1.924 1 98.75 99 ARG B N 1
ATOM 1626 C CA . ARG B 1 99 ? 0.636 -3.217 1.863 1 98.75 99 ARG B CA 1
ATOM 1627 C C . ARG B 1 99 ? 1.024 -3.924 0.57 1 98.75 99 ARG B C 1
ATOM 1629 O O . ARG B 1 99 ? 0.382 -4.898 0.172 1 98.75 99 ARG B O 1
ATOM 1636 N N . VAL B 1 100 ? 2.078 -3.406 -0.042 1 98.69 100 VAL B N 1
ATOM 1637 C CA . VAL B 1 100 ? 2.676 -4.008 -1.229 1 98.69 100 VAL B CA 1
ATOM 1638 C C . VAL B 1 100 ? 4.133 -4.375 -0.946 1 98.69 100 VAL B C 1
ATOM 1640 O O . VAL B 1 100 ? 4.91 -3.535 -0.485 1 98.69 100 VAL B O 1
ATOM 1643 N N . GLU B 1 101 ? 4.477 -5.613 -1.219 1 98.12 101 GLU B N 1
ATOM 1644 C CA . GLU B 1 101 ? 5.832 -6.113 -1.011 1 98.12 101 GLU B CA 1
ATOM 1645 C C . GLU B 1 101 ? 6.262 -7.031 -2.148 1 98.12 101 GLU B C 1
ATOM 1647 O O . GLU B 1 101 ? 5.43 -7.711 -2.754 1 98.12 101 GLU B O 1
ATOM 1652 N N . PRO B 1 102 ? 7.613 -7.055 -2.396 1 96.69 102 PRO B N 1
ATOM 1653 C CA . PRO B 1 102 ? 8.07 -7.996 -3.42 1 96.69 102 PRO B CA 1
ATOM 1654 C C . PRO B 1 102 ? 7.855 -9.453 -3.02 1 96.69 102 PRO B C 1
ATOM 1656 O O . PRO B 1 102 ? 7.898 -9.781 -1.83 1 96.69 102 PRO B O 1
ATOM 1659 N N . VAL B 1 103 ? 7.516 -10.219 -4.098 1 92.19 103 VAL B N 1
ATOM 1660 C CA . VAL B 1 103 ? 7.43 -11.656 -3.879 1 92.19 103 VAL B CA 1
ATOM 1661 C C . VAL B 1 103 ? 8.812 -12.289 -4.031 1 92.19 103 VAL B C 1
ATOM 1663 O O . VAL B 1 103 ? 9.555 -11.945 -4.953 1 92.19 103 VAL B O 1
ATOM 1666 N N . ALA B 1 104 ? 9.445 -12.68 -2.861 1 73.31 104 ALA B N 1
ATOM 1667 C CA . ALA B 1 104 ? 10.75 -13.328 -2.936 1 73.31 104 ALA B CA 1
ATOM 1668 C C . ALA B 1 104 ? 10.812 -14.305 -4.105 1 73.31 104 ALA B C 1
ATOM 1670 O O . ALA B 1 104 ? 9.82 -14.953 -4.43 1 73.31 104 ALA B O 1
ATOM 1671 N N . ALA B 1 105 ? 11.617 -13.891 -5.051 1 57.31 105 ALA B N 1
ATOM 1672 C CA . ALA B 1 105 ? 11.844 -14.883 -6.098 1 57.31 105 ALA B CA 1
ATOM 1673 C C . ALA B 1 105 ? 11.984 -16.281 -5.504 1 57.31 105 ALA B C 1
ATOM 1675 O O . ALA B 1 105 ? 12.43 -16.438 -4.363 1 57.31 105 ALA B O 1
ATOM 1676 N N . ALA B 1 106 ? 11.125 -17.156 -5.723 1 47.47 106 ALA B N 1
ATOM 1677 C CA . ALA B 1 106 ? 11.484 -18.547 -5.488 1 47.47 106 ALA B CA 1
ATOM 1678 C C . ALA B 1 106 ? 12.953 -18.797 -5.801 1 47.47 106 ALA B C 1
ATOM 1680 O O . ALA B 1 106 ? 13.414 -18.547 -6.918 1 47.47 106 ALA B O 1
ATOM 1681 N N . SER B 1 107 ? 13.914 -18.375 -4.941 1 36.53 107 SER B N 1
ATOM 1682 C CA . SER B 1 107 ? 15.25 -18.875 -5.242 1 36.53 107 SER B CA 1
ATOM 1683 C C . SER B 1 107 ? 15.195 -20.281 -5.828 1 36.53 107 SER B C 1
ATOM 1685 O O . SER B 1 107 ? 14.492 -21.141 -5.305 1 36.53 107 SER B O 1
ATOM 1687 N N . ASP B 1 108 ? 15.383 -20.359 -7.129 1 35.59 108 ASP B N 1
ATOM 1688 C CA . ASP B 1 108 ? 15.93 -21.609 -7.641 1 35.59 108 ASP B CA 1
ATOM 1689 C C . ASP B 1 108 ? 17 -22.172 -6.699 1 35.59 108 ASP B C 1
ATOM 1691 O O . ASP B 1 108 ? 18.094 -21.625 -6.602 1 35.59 108 ASP B O 1
ATOM 1695 N N . ASP B 1 109 ? 16.797 -22.312 -5.367 1 31.58 109 ASP B N 1
ATOM 1696 C CA . ASP B 1 109 ? 17.719 -23.375 -5.027 1 31.58 109 ASP B CA 1
ATOM 1697 C C . ASP B 1 109 ? 17.406 -24.641 -5.824 1 31.58 109 ASP B C 1
ATOM 1699 O O . ASP B 1 109 ? 16.25 -24.969 -6.047 1 31.58 109 ASP B O 1
#

Foldseek 3Di:
DDPDPPPVVVVVVVVVVVVVVVVVVVVVVVVPPVPPPPLPAPFFPDPPGRHHFWKKKKWWFADPPPPGIDIDIGGHHPVVVVVDDDDPVVRDDPPTDIDMDTDPNPPPD/DPPDPVPPVVVVVVVVVVVVVVVVVVVVVVVPPVPPPPLPAPAFPDPPGRHHFWKKKKWWFADPPPPGIDIDIGGHHPVVVVVDDDDPVVRDDPPTDIDMDTDPNPPPD

Radius of gyration: 40.25 Å; Cα contacts (8 Å, |Δi|>4): 313; chains: 2; bounding box: 45×174×70 Å

Solvent-accessible surface area (backbone atoms only — not comparable to full-atom values): 12836 Å² total; per-residue (Å²): 132,83,83,68,76,72,67,62,60,57,57,55,54,56,55,52,53,53,52,53,52,51,59,53,55,61,56,56,65,62,62,68,56,67,68,65,77,77,78,65,69,58,47,17,66,55,85,98,43,79,49,53,37,40,27,36,40,36,39,33,31,50,49,88,82,74,82,43,75,44,76,50,75,45,44,22,21,66,73,60,44,46,71,42,46,58,84,53,71,93,34,52,46,90,80,22,35,33,39,36,34,60,44,74,68,77,69,82,117,133,85,83,68,75,74,68,65,62,60,58,58,55,56,55,53,52,54,55,54,51,53,60,53,57,63,57,57,64,63,63,68,59,69,67,67,78,77,78,66,68,58,45,18,67,54,86,97,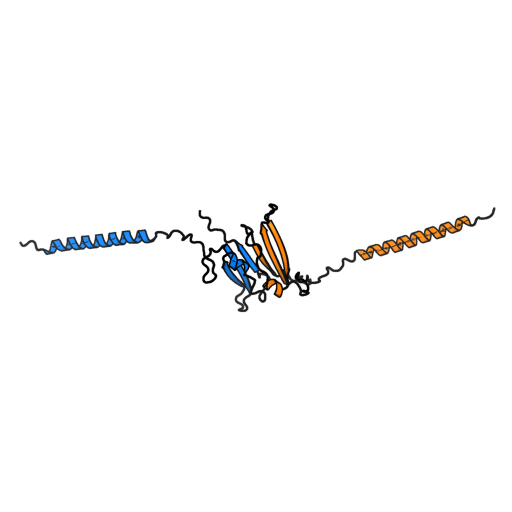42,79,48,54,38,40,28,36,39,34,39,33,29,48,48,88,80,72,81,44,76,44,76,49,74,46,42,22,20,67,73,61,44,45,71,41,46,57,84,52,71,90,33,52,45,92,80,22,35,32,38,36,34,58,46,74,68,75,70,83,118

Organism: NCBI:txid261290

pLDDT: mean 75.26, std 22.83, range [31.58, 98.81]

Nearest PDB structures (foldseek):
  6zso-assembly1_A  TM=4.926E-01  e=7.177E+00  Homo sapiens
  5e52-assembly1_A  TM=3.504E-01  e=4.670E+00  Homo sapiens
  6wmb-assembly1_A  TM=3.047E-01  e=4.130E+00  Homo sapiens
  6p1y-assembly1_B  TM=2.653E-01  e=5.969E+00  Mycobacterium tuberculosis H37Rv
  6zso-assembly1_A  TM=4.926E-01  e=7.085E+00  Homo sapiens

Sequence (218 aa):
MPDTKSGRDKQAHDQERRRIERDVSEAVDRADESEPPDDTPVECYRRSCTEPAAFSVTERYQEDTGKGAVEATALLCEIHTGEEAPTNLDKAYSDYVFRVEPVAAASDDMPDTKSGRDKQAHDQERRRIERDVSEAVDRADESEPPDDTPVECYRRSCTEPAAFSVTERYQEDTGKGAVEATALLCEIHTGEEAPTNLDKAYSDYVFRVEPVAAASDD

Secondary structure (DSSP, 8-state):
----GGGTHHHHHHHHHHHHHHHHHHHHHTTT--------PPBPSSTT--SBP-EEEEEEEEETTTTEEEEEEEEE-HHHHTT---S-GGG--TT-EEEEEE-------/----GGGTHHHHHHHHHHHHHHHHHHHHTTTT--------PPBPSSTT--SBP-EEEEEEEEETTTTEEEEEEEEE-HHHHTT---S-GGG--TT-EEEEEE-------